Protein AF-A0A662Z434-F1 (afdb_monomer)

Solvent-accessible surface area (backbone atoms only — not comparable to full-atom values): 15052 Å² total; per-residue (Å²): 138,82,66,67,83,60,51,84,80,63,82,81,85,87,79,89,87,86,79,89,88,85,78,93,74,74,85,90,77,73,93,51,67,39,37,41,100,86,69,33,62,28,74,70,33,71,49,28,46,51,52,50,58,78,38,77,36,36,46,49,47,95,88,47,43,50,67,40,35,67,70,58,52,26,62,75,68,75,44,83,58,39,74,52,95,65,97,57,81,85,88,42,43,42,34,32,51,80,20,42,34,36,35,28,45,102,69,21,26,65,35,36,38,38,36,56,87,63,93,41,46,54,68,58,49,45,68,56,71,48,81,63,74,45,74,44,48,40,91,78,38,73,94,59,17,34,31,43,28,41,58,79,50,89,36,28,19,46,29,33,36,44,30,21,43,90,82,42,30,49,56,34,39,40,72,46,75,34,74,84,28,73,41,51,46,88,89,37,42,65,61,51,50,53,50,47,31,57,77,66,76,47,67,66,88,55,48,52,72,50,81,72,42,77,46,97,90,65,27,37,39,29,45,34,26,51,76,91,48,58,26,32,38,43,33,38,32,36,31,42,38,36,36,28,42,75,87,70,46,78,75,50,78,44,79,43,86,47,66,50,113

Sequence (261 aa):
MILIVKRILLFVLIASLYLCIRSESHALADNHEGYDDSGNVDVLSDAFINAYLYNFSQYDFANVKRGMTVDEVNQLFNANVEKVDRAIENDTEEYRVNDIVVVVDENEVESIYVEPQNEITRDEVLEAYNTPSGERNSNELERGASALEYKMLPSSNFKVLVVFDDNDNVLYITHTLDRSASVVTLENANTFIERGLQLNELSAENYTFETPTTTDDGKIRVAFHEGEQPGYLLIAPNGVLDIYTEDDSLISTVNVPFYGN

Structure (mmCIF, N/CA/C/O backbone):
data_AF-A0A662Z434-F1
#
_entry.id   AF-A0A662Z434-F1
#
loop_
_atom_site.group_PDB
_atom_site.id
_atom_site.type_symbol
_atom_site.label_atom_id
_atom_site.label_alt_id
_atom_site.label_comp_id
_atom_site.label_asym_id
_atom_site.label_entity_id
_atom_site.label_seq_id
_atom_site.pdbx_PDB_ins_code
_atom_site.Cartn_x
_atom_site.Cartn_y
_atom_site.Cartn_z
_atom_site.occupancy
_atom_site.B_iso_or_equiv
_atom_site.auth_seq_id
_atom_site.auth_comp_id
_atom_site.auth_asym_id
_atom_site.auth_atom_id
_atom_site.pdbx_PDB_model_num
ATOM 1 N N . MET A 1 1 ? 36.295 -0.302 -3.218 1.00 37.84 1 MET A N 1
ATOM 2 C CA . MET A 1 1 ? 35.243 -1.201 -3.741 1.00 37.84 1 MET A CA 1
ATOM 3 C C . MET A 1 1 ? 34.309 -1.784 -2.664 1.00 37.84 1 MET A C 1
ATOM 5 O O . MET A 1 1 ? 33.487 -2.612 -2.999 1.00 37.84 1 MET A O 1
ATOM 9 N N . ILE A 1 2 ? 34.382 -1.334 -1.397 1.00 31.55 2 ILE A N 1
ATOM 10 C CA . ILE A 1 2 ? 33.436 -1.684 -0.302 1.00 31.55 2 ILE A CA 1
ATOM 11 C C . ILE A 1 2 ? 32.668 -0.423 0.188 1.00 31.55 2 ILE A C 1
ATOM 13 O O . ILE A 1 2 ? 31.951 -0.435 1.178 1.00 31.55 2 ILE A O 1
ATOM 17 N N . LEU A 1 3 ? 32.801 0.701 -0.527 1.00 28.08 3 LEU A N 1
ATOM 18 C CA . LEU A 1 3 ? 32.277 2.017 -0.122 1.00 28.08 3 LEU A CA 1
ATOM 19 C C . LEU A 1 3 ? 31.097 2.525 -0.969 1.00 28.08 3 LEU A C 1
ATOM 21 O O . LEU A 1 3 ? 30.541 3.564 -0.636 1.00 28.08 3 LEU A O 1
ATOM 25 N N . ILE A 1 4 ? 30.713 1.804 -2.027 1.00 34.03 4 ILE A N 1
ATOM 26 C CA . ILE A 1 4 ? 29.587 2.177 -2.905 1.00 34.03 4 ILE A CA 1
ATOM 27 C C . ILE A 1 4 ? 28.278 1.569 -2.377 1.00 34.03 4 ILE A C 1
ATOM 29 O O . ILE A 1 4 ? 27.274 2.259 -2.285 1.00 34.03 4 ILE A O 1
ATOM 33 N N . VAL A 1 5 ? 28.327 0.342 -1.848 1.00 33.66 5 VAL A N 1
ATOM 34 C CA . VAL A 1 5 ? 27.150 -0.351 -1.284 1.00 33.66 5 VAL A CA 1
ATOM 35 C C . VAL A 1 5 ? 26.679 0.255 0.051 1.00 33.66 5 VAL A C 1
ATOM 37 O O . VAL A 1 5 ? 25.534 0.090 0.439 1.00 33.66 5 VAL A O 1
ATOM 40 N N . LYS A 1 6 ? 27.528 1.025 0.745 1.00 28.14 6 LYS A N 1
ATOM 41 C CA . LYS A 1 6 ? 27.171 1.689 2.015 1.00 28.14 6 LYS A CA 1
ATOM 42 C C . LYS A 1 6 ? 26.623 3.113 1.872 1.00 28.14 6 LYS A C 1
ATOM 44 O O . LYS A 1 6 ? 26.323 3.731 2.886 1.00 28.14 6 LYS A O 1
ATOM 49 N N . ARG A 1 7 ? 26.520 3.655 0.654 1.00 31.64 7 ARG A N 1
ATOM 50 C CA . ARG A 1 7 ? 26.052 5.035 0.421 1.00 31.64 7 ARG A CA 1
ATOM 51 C C . ARG A 1 7 ? 24.630 5.153 -0.113 1.00 31.64 7 ARG A C 1
ATOM 53 O O . ARG A 1 7 ? 24.113 6.259 -0.127 1.00 31.64 7 ARG A O 1
ATOM 60 N N . ILE A 1 8 ? 23.994 4.032 -0.439 1.00 37.12 8 ILE A N 1
ATOM 61 C CA . ILE A 1 8 ? 22.546 3.982 -0.683 1.00 37.12 8 ILE A CA 1
ATOM 62 C C . ILE A 1 8 ? 21.774 4.002 0.657 1.00 37.12 8 ILE A C 1
ATOM 64 O O . ILE A 1 8 ? 20.617 4.385 0.687 1.00 37.12 8 ILE A O 1
ATOM 68 N N . LEU A 1 9 ? 22.447 3.718 1.784 1.00 32.25 9 LEU A N 1
ATOM 69 C CA . LEU A 1 9 ? 21.863 3.691 3.136 1.00 32.25 9 LEU A CA 1
ATOM 70 C C . LEU A 1 9 ? 22.258 4.884 4.043 1.00 32.25 9 LEU A C 1
ATOM 72 O O . LEU A 1 9 ? 22.099 4.814 5.257 1.00 32.25 9 LEU A O 1
ATOM 76 N N . LEU A 1 10 ? 22.855 5.961 3.511 1.00 31.16 10 LEU A N 1
ATOM 77 C CA . LEU A 1 10 ? 23.310 7.088 4.347 1.00 31.16 10 LEU A CA 1
ATOM 78 C C . LEU A 1 10 ? 23.354 8.423 3.587 1.00 31.16 10 LEU A C 1
ATOM 80 O O . LEU A 1 10 ? 24.432 8.974 3.365 1.00 31.16 10 LEU A O 1
ATOM 84 N N . PHE A 1 11 ? 22.188 8.949 3.216 1.00 30.73 11 PHE A N 1
ATOM 85 C CA . PHE A 1 11 ? 22.000 10.379 2.930 1.00 30.73 11 PHE A CA 1
ATOM 86 C C . PHE A 1 11 ? 20.635 10.861 3.443 1.00 30.73 11 PHE A C 1
ATOM 88 O O . PHE A 1 11 ? 19.843 11.453 2.722 1.00 30.73 11 PHE A O 1
ATOM 95 N N . VAL A 1 12 ? 20.395 10.647 4.737 1.00 31.42 12 VAL A N 1
ATOM 96 C CA . VAL A 1 12 ? 19.474 11.486 5.511 1.00 31.42 12 VAL A CA 1
ATOM 97 C C . VAL A 1 12 ? 20.237 12.761 5.922 1.00 31.42 12 VAL A C 1
ATOM 99 O O . VAL A 1 12 ? 21.418 12.693 6.269 1.00 31.42 12 VAL A O 1
ATOM 102 N N . LEU A 1 13 ? 19.546 13.910 5.900 1.00 27.97 13 LEU A N 1
ATOM 103 C CA . LEU A 1 13 ? 19.928 15.235 6.436 1.00 27.97 13 LEU A CA 1
ATOM 104 C C . LEU A 1 13 ? 20.863 16.145 5.605 1.00 27.97 13 LEU A C 1
ATOM 106 O O . LEU A 1 13 ? 21.992 16.428 6.001 1.00 27.97 13 LEU A O 1
ATOM 110 N N . ILE A 1 14 ? 20.302 16.795 4.575 1.00 29.38 14 ILE A N 1
ATOM 111 C CA . ILE A 1 14 ? 20.271 18.274 4.520 1.00 29.38 14 ILE A CA 1
ATOM 112 C C . ILE A 1 14 ? 18.849 18.702 4.148 1.00 29.38 14 ILE A C 1
ATOM 114 O O . ILE A 1 14 ? 18.450 18.692 2.988 1.00 29.38 14 ILE A O 1
ATOM 118 N N . ALA A 1 15 ? 18.098 19.087 5.172 1.00 25.00 15 ALA A N 1
ATOM 119 C CA . ALA A 1 15 ? 16.842 19.795 5.052 1.00 25.00 15 ALA A CA 1
ATOM 120 C C . ALA A 1 15 ? 17.058 21.281 4.693 1.00 25.00 15 ALA A C 1
ATOM 122 O O . ALA A 1 15 ? 18.089 21.878 5.010 1.00 25.00 15 ALA A O 1
ATOM 123 N N . SER A 1 16 ? 15.986 21.880 4.167 1.00 29.25 16 SER A N 1
ATOM 124 C CA . SER A 1 16 ? 15.568 23.267 4.423 1.00 29.25 16 SER A CA 1
ATOM 125 C C . SER A 1 16 ? 16.303 24.404 3.707 1.00 29.25 16 SER A C 1
ATOM 127 O O . SER A 1 16 ? 17.163 25.059 4.288 1.00 29.25 16 SER A O 1
ATOM 129 N N . LEU A 1 17 ? 15.839 24.757 2.502 1.00 26.97 17 LEU A N 1
ATOM 130 C CA . LEU A 1 17 ? 15.201 26.057 2.207 1.00 26.97 17 LEU A CA 1
ATOM 131 C C . LEU A 1 17 ? 14.831 26.143 0.712 1.00 26.97 17 LEU A C 1
ATOM 133 O O . LEU A 1 17 ? 15.646 25.792 -0.128 1.00 26.97 17 LEU A O 1
ATOM 137 N N . TYR A 1 18 ? 13.666 26.742 0.434 1.00 28.28 18 TYR A N 1
ATOM 138 C CA . TYR A 1 18 ? 12.987 27.011 -0.853 1.00 28.28 18 TYR A CA 1
ATOM 139 C C . TYR A 1 18 ? 11.845 26.045 -1.186 1.00 28.28 18 TYR A C 1
ATOM 141 O O . TYR A 1 18 ? 12.029 25.009 -1.802 1.00 28.28 18 TYR A O 1
ATOM 149 N N . LEU A 1 19 ? 10.677 26.256 -0.572 1.00 27.25 19 LEU A N 1
ATOM 150 C CA . LEU A 1 19 ? 9.562 27.100 -1.049 1.00 27.25 19 LEU A CA 1
ATOM 151 C C . LEU A 1 19 ? 8.922 26.618 -2.361 1.00 27.25 19 LEU A C 1
ATOM 153 O O . LEU A 1 19 ? 9.370 26.957 -3.449 1.00 27.25 19 LEU A O 1
ATOM 157 N N . CYS A 1 20 ? 7.772 25.966 -2.170 1.00 30.17 20 CYS A N 1
ATOM 158 C CA . CYS A 1 20 ? 6.474 26.377 -2.702 1.00 30.17 20 CYS A CA 1
ATOM 159 C C . CYS A 1 20 ? 6.413 26.593 -4.221 1.00 30.17 20 CYS A C 1
ATOM 161 O O . CYS A 1 20 ? 6.786 27.653 -4.711 1.00 30.17 20 CYS A O 1
ATOM 163 N N . ILE A 1 21 ? 5.857 25.609 -4.934 1.00 29.77 21 ILE A N 1
ATOM 164 C CA . ILE A 1 21 ? 4.722 25.742 -5.867 1.00 29.77 21 ILE A CA 1
ATOM 165 C C . ILE A 1 21 ? 4.465 24.357 -6.489 1.00 29.77 21 ILE A C 1
ATOM 167 O O . ILE A 1 21 ? 5.369 23.757 -7.057 1.00 29.77 21 ILE A O 1
ATOM 171 N N . ARG A 1 22 ? 3.193 23.930 -6.426 1.00 30.31 22 ARG A N 1
ATOM 172 C CA . ARG A 1 22 ? 2.544 22.770 -7.079 1.00 30.31 22 ARG A CA 1
ATOM 173 C C . ARG A 1 22 ? 2.627 21.394 -6.400 1.00 30.31 22 ARG A C 1
ATOM 175 O O . ARG A 1 22 ? 3.291 20.488 -6.879 1.00 30.31 22 ARG A O 1
ATOM 182 N N . SER A 1 23 ? 1.722 21.201 -5.441 1.00 28.59 23 SER A N 1
ATOM 183 C CA . SER A 1 23 ? 0.803 20.050 -5.469 1.00 28.59 23 SER A CA 1
ATOM 184 C C . SER A 1 23 ? -0.599 20.499 -5.023 1.00 28.59 23 SER A C 1
ATOM 186 O O . SER A 1 23 ? -1.059 20.223 -3.919 1.00 28.59 23 SER A O 1
ATOM 188 N N . GLU A 1 24 ? -1.293 21.253 -5.876 1.00 31.94 24 GLU A N 1
ATOM 189 C CA . GLU A 1 24 ? -2.756 21.333 -5.791 1.00 31.94 24 GLU A CA 1
ATOM 190 C C . GLU A 1 24 ? -3.324 20.050 -6.416 1.00 31.94 24 GLU A C 1
ATOM 192 O O . GLU A 1 24 ? -3.534 19.976 -7.624 1.00 31.94 24 GLU A O 1
ATOM 197 N N . SER A 1 25 ? -3.426 18.996 -5.604 1.00 32.66 25 SER A N 1
ATOM 198 C CA . SER A 1 25 ? -4.267 17.785 -5.748 1.00 32.66 25 SER A CA 1
ATOM 199 C C . SER A 1 25 ? -3.754 16.778 -4.710 1.00 32.66 25 SER A C 1
ATOM 201 O O . SER A 1 25 ? -2.664 16.255 -4.856 1.00 32.66 25 SER A O 1
ATOM 203 N N . HIS A 1 26 ? -4.382 16.490 -3.579 1.00 30.53 26 HIS A N 1
ATOM 204 C CA . HIS A 1 26 ? -5.688 16.802 -3.035 1.00 30.53 26 HIS A CA 1
ATOM 205 C C . HIS A 1 26 ? -5.469 17.303 -1.608 1.00 30.53 26 HIS A C 1
ATOM 207 O O . HIS A 1 26 ? -4.785 16.658 -0.817 1.00 30.53 26 HIS A O 1
ATOM 213 N N . ALA A 1 27 ? -6.037 18.456 -1.272 1.00 30.03 27 ALA A N 1
ATOM 214 C CA . ALA A 1 27 ? -6.141 18.856 0.117 1.00 30.03 27 ALA A CA 1
ATOM 215 C C . ALA A 1 27 ? -7.144 17.915 0.806 1.00 30.03 27 ALA A C 1
ATOM 217 O O . ALA A 1 27 ? -8.345 18.125 0.697 1.00 30.03 27 ALA A O 1
ATOM 218 N N . LEU A 1 28 ? -6.660 16.900 1.527 1.00 34.09 28 LEU A N 1
ATOM 219 C CA . LEU A 1 28 ? -7.377 16.321 2.674 1.00 34.09 28 LEU A CA 1
ATOM 220 C C . LEU A 1 28 ? -7.055 17.147 3.929 1.00 34.09 28 LEU A C 1
ATOM 222 O O . LEU A 1 28 ? -6.678 16.636 4.977 1.00 34.09 28 LEU A O 1
ATOM 226 N N . ALA A 1 29 ? -7.166 18.466 3.787 1.00 32.12 29 ALA A N 1
ATOM 227 C CA . ALA A 1 29 ? -7.023 19.433 4.861 1.00 32.12 29 ALA A CA 1
ATOM 228 C C . ALA A 1 29 ? -8.316 20.250 4.952 1.00 32.12 29 ALA A C 1
ATOM 230 O O . ALA A 1 29 ? -8.323 21.452 4.712 1.00 32.12 29 ALA A O 1
ATOM 231 N N . ASP A 1 30 ? -9.406 19.550 5.262 1.00 34.09 30 ASP A N 1
ATOM 232 C CA . ASP A 1 30 ? -10.529 20.091 6.032 1.00 34.09 30 ASP A CA 1
ATOM 233 C C . ASP A 1 30 ? -11.119 18.951 6.894 1.00 34.09 30 ASP A C 1
ATOM 235 O O . ASP A 1 30 ? -12.184 18.408 6.636 1.00 34.09 30 ASP A O 1
ATOM 239 N N . ASN A 1 31 ? -10.303 18.494 7.852 1.00 38.81 31 ASN A N 1
ATOM 240 C CA . ASN A 1 31 ? -10.577 17.906 9.179 1.00 38.81 31 ASN A CA 1
ATOM 241 C C . ASN A 1 31 ? -11.879 17.135 9.540 1.00 38.81 31 ASN A C 1
ATOM 243 O O . ASN A 1 31 ? -12.087 16.932 10.731 1.00 38.81 31 ASN A O 1
ATOM 247 N N . HIS A 1 32 ? -12.729 16.654 8.626 1.00 47.00 32 HIS A N 1
ATOM 248 C CA . HIS A 1 32 ? -13.940 15.911 9.033 1.00 47.00 32 HIS A CA 1
ATOM 249 C C . HIS A 1 32 ? -14.433 14.780 8.124 1.00 47.00 32 HIS A C 1
ATOM 251 O O . HIS A 1 32 ? -15.282 14.020 8.569 1.00 47.00 32 HIS A O 1
ATOM 257 N N . GLU A 1 33 ? -13.973 14.625 6.880 1.00 57.78 33 GLU A N 1
ATOM 258 C CA . GLU A 1 33 ? -14.703 13.718 5.974 1.00 57.78 33 GLU A CA 1
ATOM 259 C C . GLU A 1 33 ? -14.486 12.219 6.260 1.00 57.78 33 GLU A C 1
ATOM 261 O O . GLU A 1 33 ? -15.391 11.436 6.003 1.00 57.78 33 GLU A O 1
ATOM 266 N N . GLY A 1 34 ? -13.345 11.818 6.834 1.00 68.62 34 GLY A N 1
ATOM 267 C CA . GLY A 1 34 ? -13.019 10.410 7.132 1.00 68.62 34 GLY A CA 1
ATOM 268 C C . GLY A 1 34 ? -12.823 10.088 8.614 1.00 68.62 34 GLY A C 1
ATOM 269 O O . GLY A 1 34 ? -12.247 9.049 8.931 1.00 68.62 34 GLY A O 1
ATOM 270 N N . TYR A 1 35 ? -13.238 10.987 9.509 1.00 78.19 35 TYR A N 1
ATOM 271 C CA . TYR A 1 35 ? -13.109 10.815 10.955 1.00 78.19 35 TYR A CA 1
ATOM 272 C C . TYR A 1 35 ? -14.458 10.994 11.642 1.00 78.19 35 TYR A C 1
ATOM 274 O O . TYR A 1 35 ? -15.239 11.864 11.257 1.00 78.19 35 TYR A O 1
ATOM 282 N N . ASP A 1 36 ? -14.708 10.200 12.678 1.00 76.75 36 ASP A N 1
ATOM 283 C CA . ASP A 1 36 ? -15.869 10.364 13.541 1.00 76.75 36 ASP A CA 1
ATOM 284 C C . ASP A 1 36 ? -15.724 11.590 14.467 1.00 76.75 36 ASP A C 1
ATOM 286 O O . ASP A 1 36 ? -14.668 12.223 14.571 1.00 76.75 36 ASP A O 1
ATOM 290 N N . ASP A 1 37 ? -16.797 11.922 15.189 1.00 75.19 37 ASP A N 1
ATOM 291 C CA . ASP A 1 37 ? -16.821 13.046 16.138 1.00 75.19 37 ASP A CA 1
ATOM 292 C C . ASP A 1 37 ? -15.817 12.895 17.304 1.00 75.19 37 ASP A C 1
ATOM 294 O O . ASP A 1 37 ? -15.571 13.854 18.041 1.00 75.19 37 ASP A O 1
ATOM 298 N N . SER A 1 38 ? -15.242 11.701 17.490 1.00 75.12 38 SER A N 1
ATOM 299 C CA . SER A 1 38 ? -14.222 11.400 18.501 1.00 75.12 38 SER A CA 1
ATOM 300 C C . SER A 1 38 ? -12.792 11.500 17.953 1.00 75.12 38 SER A C 1
ATOM 302 O O . SER A 1 38 ? -11.843 11.376 18.728 1.00 75.12 38 SER A O 1
ATOM 304 N N . GLY A 1 39 ? -12.619 11.758 16.652 1.00 76.69 39 GLY A N 1
ATOM 305 C CA . GLY A 1 39 ? -11.317 11.807 15.985 1.00 76.69 39 GLY A CA 1
ATOM 306 C C . GLY A 1 39 ? -10.745 10.432 15.623 1.00 76.69 39 GLY A C 1
ATOM 307 O O . GLY A 1 39 ? -9.558 10.336 15.297 1.00 76.69 39 GLY A O 1
ATOM 308 N N . ASN A 1 40 ? -11.566 9.382 15.680 1.00 85.12 40 ASN A N 1
ATOM 309 C CA . ASN A 1 40 ? -11.254 8.049 15.166 1.00 85.12 40 ASN A CA 1
ATOM 310 C C . ASN A 1 40 ? -11.601 7.975 13.679 1.00 85.12 40 ASN A C 1
ATOM 312 O O . ASN A 1 40 ? -12.326 8.825 13.173 1.00 85.12 40 ASN A O 1
ATOM 316 N N . VAL A 1 41 ? -11.070 6.998 12.954 1.00 89.81 41 VAL A N 1
ATOM 317 C CA . VAL A 1 41 ? -11.315 6.882 11.515 1.00 89.81 41 VAL A CA 1
ATOM 318 C C . VAL A 1 41 ? -12.712 6.296 11.303 1.00 89.81 41 VAL A C 1
ATOM 320 O O . VAL A 1 41 ? -12.993 5.176 11.724 1.00 89.81 41 VAL A O 1
ATOM 323 N N . ASP A 1 42 ? -13.589 7.018 10.604 1.00 92.31 42 ASP A N 1
ATOM 324 C CA . ASP A 1 42 ? -14.890 6.473 10.207 1.00 92.31 42 ASP A CA 1
ATOM 325 C C . ASP A 1 42 ? -14.712 5.597 8.964 1.00 92.31 42 ASP A C 1
ATOM 327 O O . ASP A 1 42 ? -14.822 6.055 7.823 1.00 92.31 42 ASP A O 1
ATOM 331 N N . VAL A 1 43 ? -14.406 4.318 9.190 1.00 93.50 43 VAL A N 1
ATOM 332 C CA . VAL A 1 43 ? -14.104 3.368 8.112 1.00 93.50 43 VAL A CA 1
ATOM 333 C C . VAL A 1 43 ? -15.309 2.975 7.258 1.00 93.50 43 VAL A C 1
ATOM 335 O O . VAL A 1 43 ? -15.120 2.330 6.225 1.00 93.50 43 VAL A O 1
ATOM 338 N N . LEU A 1 44 ? -16.527 3.343 7.666 1.00 93.94 44 LEU A N 1
ATOM 339 C CA . LEU A 1 44 ? -17.758 3.124 6.902 1.00 93.94 44 LEU A CA 1
ATOM 340 C C . LEU A 1 44 ? -18.157 4.362 6.082 1.00 93.94 44 LEU A C 1
ATOM 342 O O . LEU A 1 44 ? -19.037 4.266 5.228 1.00 93.94 44 LEU A O 1
ATOM 346 N N . SER A 1 45 ? -17.512 5.511 6.309 1.00 92.00 45 SER A N 1
ATOM 347 C CA . SER A 1 45 ? -17.767 6.731 5.543 1.00 92.00 45 SER A CA 1
ATOM 348 C C . SER A 1 45 ? -17.367 6.589 4.071 1.00 92.00 45 SER A C 1
ATOM 350 O O . SER A 1 45 ? -16.313 6.042 3.732 1.00 92.00 45 SER A O 1
ATOM 352 N N . ASP A 1 46 ? -18.158 7.194 3.179 1.00 89.69 46 ASP A N 1
ATOM 353 C CA . ASP A 1 46 ? -17.826 7.286 1.751 1.00 89.69 46 ASP A CA 1
ATOM 354 C C . ASP A 1 46 ? -16.444 7.920 1.525 1.00 89.69 46 ASP A C 1
ATOM 356 O O . ASP A 1 46 ? -15.733 7.554 0.588 1.00 89.69 46 ASP A O 1
ATOM 360 N N . ALA A 1 47 ? -16.040 8.877 2.364 1.00 87.62 47 ALA A N 1
ATOM 361 C CA . ALA A 1 47 ? -14.753 9.539 2.208 1.00 87.62 47 ALA A CA 1
ATOM 362 C C . ALA A 1 47 ? -13.588 8.601 2.533 1.00 87.62 47 ALA A C 1
ATOM 364 O O . ALA A 1 47 ? -12.632 8.550 1.756 1.00 87.62 47 ALA A O 1
ATOM 365 N N . PHE A 1 48 ? -13.671 7.829 3.626 1.00 89.81 48 PHE A N 1
ATOM 366 C CA . PHE A 1 48 ? -12.662 6.818 3.935 1.00 89.81 48 PHE A CA 1
ATOM 367 C C . PHE A 1 48 ? -12.596 5.767 2.831 1.00 89.81 48 PHE A C 1
ATOM 369 O O . PHE A 1 48 ? -11.519 5.516 2.290 1.00 89.81 48 PHE A O 1
ATOM 376 N N . ILE A 1 49 ? -13.749 5.211 2.450 1.00 89.88 49 ILE A N 1
ATOM 377 C CA . ILE A 1 49 ? -13.854 4.173 1.421 1.00 89.88 49 ILE A CA 1
ATOM 378 C C . ILE A 1 49 ? -13.200 4.648 0.122 1.00 89.88 49 ILE A C 1
ATOM 380 O O . ILE A 1 49 ? -12.349 3.956 -0.439 1.00 89.88 49 ILE A O 1
ATOM 384 N N . ASN A 1 50 ? -13.528 5.856 -0.338 1.00 85.00 50 ASN A N 1
ATOM 385 C CA . ASN A 1 50 ? -12.931 6.415 -1.547 1.00 85.00 50 ASN A CA 1
ATOM 386 C C . ASN A 1 50 ? -11.430 6.693 -1.376 1.00 85.00 50 ASN A C 1
ATOM 388 O O . ASN A 1 50 ? -10.644 6.377 -2.271 1.00 85.00 50 ASN A O 1
ATOM 392 N N . ALA A 1 51 ? -10.996 7.236 -0.238 1.00 83.25 51 ALA A N 1
ATOM 393 C CA . ALA A 1 51 ? -9.579 7.491 0.004 1.00 83.25 51 ALA A CA 1
ATOM 394 C C . ALA A 1 51 ? -8.754 6.194 -0.049 1.00 83.25 51 ALA A C 1
ATOM 396 O O . ALA A 1 51 ? -7.744 6.153 -0.756 1.00 83.25 51 ALA A O 1
ATOM 397 N N . TYR A 1 52 ? -9.217 5.138 0.626 1.00 86.38 52 TYR A N 1
ATOM 398 C CA . TYR A 1 52 ? -8.529 3.849 0.728 1.00 86.38 52 TYR A CA 1
ATOM 399 C C . TYR A 1 52 ? -8.628 3.004 -0.550 1.00 86.38 52 TYR A C 1
ATOM 401 O O . TYR A 1 52 ? -7.689 2.287 -0.886 1.00 86.38 52 TYR A O 1
ATOM 409 N N . LEU A 1 53 ? -9.732 3.062 -1.301 1.00 84.06 53 LEU A N 1
ATOM 410 C CA . LEU A 1 53 ? -9.882 2.267 -2.528 1.00 84.06 53 LEU A CA 1
ATOM 411 C C . LEU A 1 53 ? -9.120 2.838 -3.728 1.00 84.06 53 LEU A C 1
ATOM 413 O O . LEU A 1 53 ? -8.686 2.071 -4.592 1.00 84.06 53 LEU A O 1
ATOM 417 N N . TYR A 1 54 ? -8.968 4.162 -3.802 1.00 80.75 54 TYR A N 1
ATOM 418 C CA . TYR A 1 54 ? -8.320 4.828 -4.936 1.00 80.75 54 TYR A CA 1
ATOM 419 C C . TYR A 1 54 ? -6.842 5.149 -4.702 1.00 80.75 54 TYR A C 1
ATOM 421 O O . TYR A 1 54 ? -6.118 5.387 -5.669 1.00 80.75 54 TYR A O 1
ATOM 429 N N . ASN A 1 55 ? -6.371 5.114 -3.453 1.00 81.00 55 ASN A N 1
ATOM 430 C CA . ASN A 1 55 ? -4.977 5.372 -3.112 1.00 81.00 55 ASN A CA 1
ATOM 431 C C . ASN A 1 55 ? -4.379 4.205 -2.330 1.00 81.00 55 ASN A C 1
ATOM 433 O O . ASN A 1 55 ? -5.048 3.548 -1.540 1.00 81.00 55 ASN A O 1
ATOM 437 N N . PHE A 1 56 ? -3.085 3.966 -2.531 1.00 83.25 56 PHE A N 1
ATOM 438 C CA . PHE A 1 56 ? -2.343 2.996 -1.734 1.00 83.25 56 PHE A CA 1
ATOM 439 C C . PHE A 1 56 ? -1.930 3.632 -0.401 1.00 83.25 56 PHE A C 1
ATOM 441 O O . PHE A 1 56 ? -0.836 4.183 -0.271 1.00 83.25 56 PHE A O 1
ATOM 448 N N . SER A 1 57 ? -2.841 3.595 0.567 1.00 87.31 57 SER A N 1
ATOM 449 C CA . SER A 1 57 ? -2.719 4.310 1.843 1.00 87.31 57 SER A CA 1
ATOM 450 C C . SER A 1 57 ? -1.690 3.721 2.810 1.00 87.31 57 SER A C 1
ATOM 452 O O . SER A 1 57 ? -1.387 4.355 3.813 1.00 87.31 57 SER A O 1
ATOM 454 N N . GLN A 1 58 ? -1.084 2.569 2.498 1.00 87.88 58 GLN A N 1
ATOM 455 C CA . GLN A 1 58 ? 0.037 2.048 3.289 1.00 87.88 58 GLN A CA 1
ATOM 456 C C . GLN A 1 58 ? 1.262 2.971 3.302 1.00 87.88 58 GLN A C 1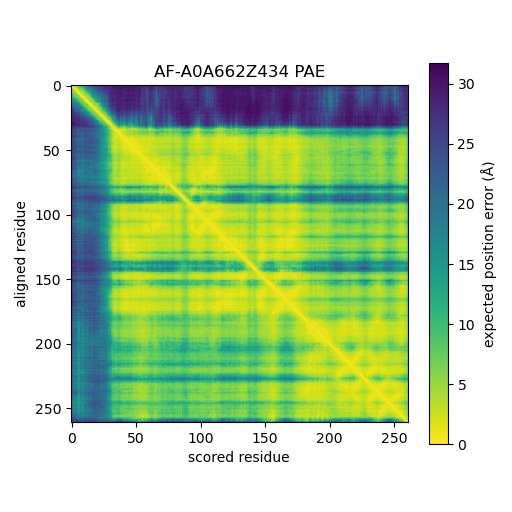
ATOM 458 O O . GLN A 1 58 ? 2.072 2.849 4.212 1.00 87.88 58 GLN A O 1
ATOM 463 N N . TYR A 1 59 ? 1.418 3.871 2.323 1.00 85.38 59 TYR A N 1
ATOM 464 C CA . TYR A 1 59 ? 2.569 4.785 2.250 1.00 85.38 59 TYR A CA 1
ATOM 465 C C . TYR A 1 59 ? 2.237 6.244 2.561 1.00 85.38 59 TYR A C 1
ATOM 467 O O . TYR A 1 59 ? 3.146 7.017 2.855 1.00 85.38 59 TYR A O 1
ATOM 475 N N . ASP A 1 60 ? 0.964 6.624 2.478 1.00 85.44 60 ASP A N 1
ATOM 476 C CA . ASP A 1 60 ? 0.495 7.974 2.784 1.00 85.44 60 ASP A CA 1
ATOM 477 C C . ASP A 1 60 ? -0.973 7.910 3.214 1.00 85.44 60 ASP A C 1
ATOM 479 O O . ASP A 1 60 ? -1.857 7.554 2.425 1.00 85.44 60 ASP A O 1
ATOM 483 N N . PHE A 1 61 ? -1.227 8.226 4.481 1.00 88.12 61 PHE A N 1
ATOM 484 C CA . PHE A 1 61 ? -2.570 8.324 5.035 1.00 88.12 61 PHE A CA 1
ATOM 485 C C . PHE A 1 61 ? -2.577 9.288 6.212 1.00 88.12 61 PHE A C 1
ATOM 487 O O . PHE A 1 61 ? -1.668 9.269 7.034 1.00 88.12 61 PHE A O 1
ATOM 494 N N . ALA A 1 62 ? -3.618 10.117 6.330 1.00 83.25 62 ALA A N 1
ATOM 495 C CA . ALA A 1 62 ? -3.767 11.039 7.460 1.00 83.25 62 ALA A CA 1
ATOM 496 C C . ALA A 1 62 ? -2.567 11.989 7.679 1.00 83.25 62 ALA A C 1
ATOM 498 O O . ALA A 1 62 ? -2.297 12.405 8.803 1.00 83.25 62 ALA A O 1
ATOM 499 N N . ASN A 1 63 ? -1.844 12.335 6.605 1.00 85.75 63 ASN A N 1
ATOM 500 C CA . ASN A 1 63 ? -0.567 13.067 6.616 1.00 85.75 63 ASN A CA 1
ATOM 501 C C . ASN A 1 63 ? 0.627 12.310 7.223 1.00 85.75 63 ASN A C 1
ATOM 503 O O . ASN A 1 63 ? 1.730 12.857 7.234 1.00 85.75 63 ASN A O 1
ATOM 507 N N . VAL A 1 64 ? 0.439 11.073 7.683 1.00 87.56 64 VAL A N 1
ATOM 508 C CA . VAL A 1 64 ? 1.533 10.150 7.989 1.00 87.56 64 VAL A CA 1
ATOM 509 C C . VAL A 1 64 ? 2.072 9.605 6.678 1.00 87.56 64 VAL A C 1
ATOM 511 O O . VAL A 1 64 ? 1.301 9.167 5.824 1.00 87.56 64 VAL A O 1
ATOM 514 N N . LYS A 1 65 ? 3.394 9.610 6.529 1.00 88.31 65 LYS A N 1
ATOM 515 C CA . LYS A 1 65 ? 4.078 9.115 5.336 1.00 88.31 65 LYS A CA 1
ATOM 516 C C . LYS A 1 65 ? 5.121 8.079 5.700 1.00 88.31 65 LYS A C 1
ATOM 518 O O . LYS A 1 65 ? 5.735 8.155 6.765 1.00 88.31 65 LYS A O 1
ATOM 523 N N . ARG A 1 66 ? 5.355 7.150 4.776 1.00 86.94 66 ARG A N 1
ATOM 524 C CA . ARG A 1 66 ? 6.535 6.285 4.811 1.00 86.94 66 ARG A CA 1
ATOM 525 C C . ARG A 1 66 ? 7.809 7.138 4.920 1.00 86.94 66 ARG A C 1
ATOM 527 O O . ARG A 1 66 ? 7.883 8.191 4.295 1.00 86.94 66 ARG A O 1
ATOM 534 N N . GLY A 1 67 ? 8.775 6.698 5.722 1.00 87.19 67 GLY A N 1
ATOM 535 C CA . GLY A 1 67 ? 10.020 7.420 6.010 1.00 87.19 67 GLY A CA 1
ATOM 536 C C . GLY A 1 67 ? 9.940 8.396 7.191 1.00 87.19 67 GLY A C 1
ATOM 537 O O . GLY A 1 67 ? 10.975 8.817 7.698 1.00 87.19 67 GLY A O 1
ATOM 538 N N . MET A 1 68 ? 8.742 8.741 7.683 1.00 90.12 68 MET A N 1
ATOM 539 C CA . MET A 1 68 ? 8.621 9.546 8.905 1.00 90.12 68 MET A CA 1
ATOM 540 C C . MET A 1 68 ? 9.100 8.766 10.130 1.00 90.12 68 MET A C 1
ATOM 542 O O . MET A 1 68 ? 8.887 7.565 10.246 1.00 90.12 68 MET A O 1
ATOM 546 N N . THR A 1 69 ? 9.671 9.461 11.101 1.00 92.88 69 THR A N 1
ATOM 547 C CA . THR A 1 69 ? 9.967 8.918 12.430 1.00 92.88 69 THR A CA 1
ATOM 548 C C . THR A 1 69 ? 8.723 8.922 13.322 1.00 92.88 69 THR A C 1
ATOM 550 O O . THR A 1 69 ? 7.802 9.722 13.140 1.00 92.88 69 THR A O 1
ATOM 553 N N . VAL A 1 70 ? 8.710 8.091 14.369 1.00 90.94 70 VAL A N 1
ATOM 554 C CA . VAL A 1 70 ? 7.629 8.101 15.379 1.00 90.94 70 VAL A CA 1
ATOM 555 C C . VAL A 1 70 ? 7.479 9.479 16.042 1.00 90.94 70 VAL A C 1
ATOM 557 O O . VAL A 1 70 ? 6.365 9.901 16.344 1.00 90.94 70 VAL A O 1
ATOM 560 N N . ASP A 1 71 ? 8.576 10.218 16.228 1.00 90.94 71 ASP A N 1
ATOM 561 C CA . ASP A 1 71 ? 8.549 11.576 16.785 1.00 90.94 71 ASP A CA 1
ATOM 562 C C . ASP A 1 71 ? 7.857 12.583 15.858 1.00 90.94 71 ASP A C 1
ATOM 564 O O . ASP A 1 71 ? 7.150 13.473 16.335 1.00 90.94 71 ASP A O 1
ATOM 568 N N . GLU A 1 72 ? 8.020 12.448 14.543 1.00 90.88 72 GLU A N 1
ATOM 569 C CA . GLU A 1 72 ? 7.291 13.262 13.565 1.00 90.88 72 GLU A CA 1
ATOM 570 C C . GLU A 1 72 ? 5.800 12.913 13.561 1.00 90.88 72 GLU A C 1
ATOM 572 O O . GLU A 1 72 ? 4.962 13.816 13.563 1.00 90.88 72 GLU A O 1
ATOM 577 N N . VAL A 1 73 ? 5.451 11.626 13.669 1.00 89.50 73 VAL A N 1
ATOM 578 C CA . VAL A 1 73 ? 4.051 11.188 13.807 1.00 89.50 73 VAL A CA 1
ATOM 579 C C . VAL A 1 73 ? 3.424 11.733 15.097 1.00 89.50 73 VAL A C 1
ATOM 581 O O . VAL A 1 73 ? 2.337 12.306 15.055 1.00 89.50 73 VAL A O 1
ATOM 584 N N . ASN A 1 74 ? 4.124 11.652 16.233 1.00 87.56 74 ASN A N 1
ATOM 585 C CA . ASN A 1 74 ? 3.689 12.245 17.506 1.00 87.56 74 ASN A CA 1
ATOM 586 C C . ASN A 1 74 ? 3.362 13.742 17.363 1.00 87.56 74 ASN A C 1
ATOM 588 O O . ASN A 1 74 ? 2.362 14.229 17.899 1.00 87.56 74 ASN A O 1
ATOM 592 N N . GLN A 1 75 ? 4.195 14.483 16.625 1.00 87.75 75 GLN A N 1
ATOM 593 C CA . GLN A 1 75 ? 3.996 15.915 16.391 1.00 87.75 75 GLN A CA 1
ATOM 594 C C . GLN A 1 75 ? 2.761 16.209 15.533 1.00 87.75 75 GLN A C 1
ATOM 596 O O . GLN A 1 75 ? 2.078 17.196 15.807 1.00 87.75 75 GLN A O 1
ATOM 601 N N . LEU A 1 76 ? 2.449 15.369 14.538 1.00 86.44 76 LEU A N 1
ATOM 602 C CA . LEU A 1 76 ? 1.280 15.549 13.665 1.00 86.44 76 LEU A CA 1
ATOM 603 C C . LEU A 1 76 ? -0.037 15.489 14.440 1.00 86.44 76 LEU A C 1
ATOM 605 O O . LEU A 1 76 ? -0.913 16.330 14.239 1.00 86.44 76 LEU A O 1
ATOM 609 N N . PHE A 1 77 ? -0.168 14.516 15.339 1.00 80.56 77 PHE A N 1
ATOM 610 C CA . PHE A 1 77 ? -1.414 14.295 16.076 1.00 80.56 77 PHE A CA 1
ATOM 611 C C . PHE A 1 77 ? -1.478 15.045 17.405 1.00 80.56 77 PHE A C 1
ATOM 613 O O . PHE A 1 77 ? -2.529 15.057 18.045 1.00 80.56 77 PHE A O 1
ATOM 620 N N . ASN A 1 78 ? -0.375 15.670 17.836 1.00 79.19 78 ASN A N 1
ATOM 621 C CA . ASN A 1 78 ? -0.249 16.256 19.171 1.00 79.19 78 ASN A CA 1
ATOM 622 C C . ASN A 1 78 ? -0.716 15.267 20.266 1.00 79.19 78 ASN A C 1
ATOM 624 O O . ASN A 1 78 ? -1.390 15.636 21.232 1.00 79.19 78 ASN A O 1
ATOM 628 N N . ALA A 1 79 ? -0.387 13.992 20.066 1.00 73.75 79 ALA A N 1
ATOM 629 C CA . ALA A 1 79 ? -0.828 12.861 20.867 1.00 73.75 79 ALA A CA 1
ATOM 630 C C . ALA A 1 79 ? 0.373 11.973 21.197 1.00 73.75 79 ALA A C 1
ATOM 632 O O . ALA A 1 79 ? 1.375 11.984 20.486 1.00 73.75 79 ALA A O 1
ATOM 633 N N . ASN A 1 80 ? 0.261 11.205 22.281 1.00 73.62 80 ASN A N 1
ATOM 634 C CA . ASN A 1 80 ? 1.235 10.163 22.573 1.00 73.62 80 ASN A CA 1
ATOM 635 C C . ASN A 1 80 ? 0.887 8.954 21.712 1.00 73.62 80 ASN A C 1
ATOM 637 O O . ASN A 1 80 ? -0.095 8.270 21.982 1.00 73.62 80 ASN A O 1
ATOM 641 N N . VAL A 1 81 ? 1.689 8.712 20.686 1.00 80.31 81 VAL A N 1
ATOM 642 C CA . VAL A 1 81 ? 1.650 7.476 19.921 1.00 80.31 81 VAL A CA 1
ATOM 643 C C . VAL A 1 81 ? 2.067 6.337 20.857 1.00 80.31 81 VAL A C 1
ATOM 645 O O . VAL A 1 81 ? 3.129 6.377 21.487 1.00 80.31 81 VAL A O 1
ATOM 648 N N . GLU A 1 82 ? 1.212 5.330 20.984 1.00 87.56 82 GLU A N 1
ATOM 649 C CA . GLU A 1 82 ? 1.408 4.213 21.903 1.00 87.56 82 GLU A CA 1
ATOM 650 C C . GLU A 1 82 ? 2.056 3.040 21.178 1.00 87.56 82 GLU A C 1
ATOM 652 O O . GLU A 1 82 ? 1.597 2.624 20.115 1.00 87.56 82 GLU A O 1
ATOM 657 N N . LYS A 1 83 ? 3.114 2.468 21.759 1.00 88.62 83 LYS A N 1
ATOM 658 C CA . LYS A 1 83 ? 3.687 1.227 21.237 1.00 88.62 83 LYS A CA 1
ATOM 659 C C . LYS A 1 83 ? 2.685 0.090 21.421 1.00 88.62 83 LYS A C 1
ATOM 661 O O . LYS A 1 83 ? 2.218 -0.156 22.534 1.00 88.62 83 LYS A O 1
ATOM 666 N N . VAL A 1 84 ? 2.389 -0.618 20.341 1.00 86.00 84 VAL A N 1
ATOM 667 C CA . VAL A 1 84 ? 1.511 -1.785 20.354 1.00 86.00 84 VAL A CA 1
ATOM 668 C C . VAL A 1 84 ? 2.342 -2.996 20.777 1.00 86.00 84 VAL A C 1
ATOM 670 O O . VAL A 1 84 ? 3.273 -3.406 20.088 1.00 86.00 84 VAL A O 1
ATOM 673 N N . ASP A 1 85 ? 2.030 -3.567 21.941 1.00 77.69 85 ASP A N 1
ATOM 674 C CA . ASP A 1 85 ? 2.769 -4.712 22.484 1.00 77.69 85 ASP A CA 1
ATOM 675 C C . ASP A 1 85 ? 2.275 -6.024 21.853 1.00 77.69 85 ASP A C 1
ATOM 677 O O . ASP A 1 85 ? 1.403 -6.723 22.380 1.00 77.69 85 ASP A O 1
ATOM 681 N N . ARG A 1 86 ? 2.784 -6.323 20.655 1.00 75.19 86 ARG A N 1
ATOM 682 C CA . ARG A 1 86 ? 2.520 -7.559 19.910 1.00 75.19 86 ARG A CA 1
ATOM 683 C C . ARG A 1 86 ? 3.843 -8.148 19.433 1.00 75.19 86 ARG A C 1
ATOM 685 O O . ARG A 1 86 ? 4.756 -7.428 19.047 1.00 75.19 86 ARG A O 1
ATOM 692 N N . ALA A 1 87 ? 3.953 -9.475 19.469 1.00 59.94 87 ALA A N 1
ATOM 693 C CA . ALA A 1 87 ? 5.097 -10.165 18.884 1.00 59.94 87 ALA A CA 1
ATOM 694 C C . ALA A 1 87 ? 4.980 -10.094 17.358 1.00 59.94 87 ALA A C 1
ATOM 696 O O . ALA A 1 87 ? 4.103 -10.744 16.783 1.00 59.94 87 ALA A O 1
ATOM 697 N N . ILE A 1 88 ? 5.842 -9.294 16.737 1.00 64.44 88 ILE A N 1
ATOM 698 C CA . ILE A 1 88 ? 5.971 -9.182 15.285 1.00 64.44 88 ILE A CA 1
ATOM 699 C C . ILE A 1 88 ? 7.269 -9.888 14.880 1.00 64.44 88 ILE A C 1
ATOM 701 O O . ILE A 1 88 ? 8.246 -9.906 15.634 1.00 64.44 88 ILE A O 1
ATOM 705 N N . GLU A 1 89 ? 7.266 -10.538 13.721 1.00 57.16 89 GLU A N 1
ATOM 706 C CA . GLU A 1 89 ? 8.482 -11.112 13.147 1.00 57.16 89 GLU A CA 1
ATOM 707 C C . GLU A 1 89 ? 9.391 -9.993 12.603 1.00 57.16 89 GLU A C 1
ATOM 709 O O . GLU A 1 89 ? 8.898 -9.013 12.060 1.00 57.16 89 GLU A O 1
ATOM 714 N N . ASN A 1 90 ? 10.716 -10.175 12.678 1.00 60.44 90 ASN A N 1
ATOM 715 C CA . ASN A 1 90 ? 11.736 -9.327 12.028 1.00 60.44 90 ASN A CA 1
ATOM 716 C C . ASN A 1 90 ? 12.025 -7.941 12.644 1.00 60.44 90 ASN A C 1
ATOM 718 O O . ASN A 1 90 ? 12.246 -6.997 11.901 1.00 60.44 90 ASN A O 1
ATOM 722 N N . ASP A 1 91 ? 12.095 -7.822 13.975 1.00 68.56 91 ASP A N 1
ATOM 723 C CA . ASP A 1 91 ? 12.545 -6.604 14.693 1.00 68.56 91 ASP A CA 1
ATOM 724 C C . ASP A 1 91 ? 11.750 -5.310 14.389 1.00 68.56 91 ASP A C 1
ATOM 726 O O . ASP A 1 91 ? 12.110 -4.237 14.874 1.00 68.56 91 ASP A O 1
ATOM 730 N N . THR A 1 92 ? 10.635 -5.403 13.660 1.00 81.69 92 THR A N 1
ATOM 731 C CA . THR A 1 92 ? 9.729 -4.280 13.400 1.00 81.69 92 THR A CA 1
ATOM 732 C C . THR A 1 92 ? 8.883 -3.958 14.626 1.00 81.69 92 THR A C 1
ATOM 734 O O . THR A 1 92 ? 8.502 -4.851 15.390 1.00 81.69 92 THR A O 1
ATOM 737 N N . GLU A 1 93 ? 8.521 -2.690 14.783 1.00 89.62 93 GLU A N 1
ATOM 738 C CA . GLU A 1 93 ? 7.696 -2.207 15.889 1.00 89.62 93 GLU A CA 1
ATOM 739 C C . GLU A 1 93 ? 6.390 -1.594 15.378 1.00 89.62 93 GLU A C 1
ATOM 741 O O . GLU A 1 93 ? 6.377 -0.909 14.363 1.00 89.62 93 GLU A O 1
ATOM 746 N N . GLU A 1 94 ? 5.288 -1.797 16.096 1.00 92.31 94 GLU A N 1
ATOM 747 C CA . GLU A 1 94 ? 4.012 -1.142 15.796 1.00 92.31 94 GLU A CA 1
ATOM 748 C C . GLU A 1 94 ? 3.723 -0.031 16.798 1.00 92.31 94 GLU A C 1
ATOM 750 O O . GLU A 1 94 ? 3.935 -0.162 18.008 1.00 92.31 94 GLU A O 1
ATOM 755 N N . TYR A 1 95 ? 3.178 1.057 16.278 1.00 92.00 95 TYR A N 1
ATOM 756 C CA . TYR A 1 95 ? 2.840 2.255 17.021 1.00 92.00 95 TYR A CA 1
ATOM 757 C C . TYR A 1 95 ? 1.450 2.727 16.601 1.00 92.00 95 TYR A C 1
ATOM 759 O O . TYR A 1 95 ? 1.125 2.725 15.417 1.00 92.00 95 TYR A O 1
ATOM 767 N N . ARG A 1 96 ? 0.611 3.120 17.559 1.00 91.38 96 ARG A N 1
ATOM 768 C CA . ARG A 1 96 ? -0.787 3.491 17.323 1.00 91.38 96 ARG A CA 1
ATOM 769 C C . ARG A 1 96 ? -1.078 4.920 17.742 1.00 91.38 96 ARG A C 1
ATOM 771 O O . ARG A 1 96 ? -0.672 5.356 18.816 1.00 91.38 96 ARG A O 1
ATOM 778 N N . VAL A 1 97 ? -1.873 5.601 16.928 1.00 88.62 97 VAL A N 1
ATOM 779 C CA . VAL A 1 97 ? -2.539 6.855 17.269 1.00 88.62 97 VAL A CA 1
ATOM 780 C C . VAL A 1 97 ? -3.986 6.804 16.785 1.00 88.62 97 VAL A C 1
ATOM 782 O O . VAL A 1 97 ? -4.250 6.701 15.590 1.00 88.62 97 VAL A O 1
ATOM 785 N N . ASN A 1 98 ? -4.933 6.840 17.725 1.00 87.62 98 ASN A N 1
ATOM 786 C CA . ASN A 1 98 ? -6.350 6.543 17.473 1.00 87.62 98 ASN A CA 1
ATOM 787 C C . ASN A 1 98 ? -6.497 5.191 16.742 1.00 87.62 98 ASN A C 1
ATOM 789 O O . ASN A 1 98 ? -5.961 4.191 17.218 1.00 87.62 98 ASN A O 1
ATOM 793 N N . ASP A 1 99 ? -7.161 5.157 15.585 1.00 91.62 99 ASP A N 1
ATOM 794 C CA . ASP A 1 99 ? -7.295 3.946 14.763 1.00 91.62 99 ASP A CA 1
ATOM 795 C C . ASP A 1 99 ? -6.130 3.730 13.785 1.00 91.62 99 ASP A C 1
ATOM 797 O O . ASP A 1 99 ? -6.113 2.745 13.051 1.00 91.62 99 ASP A O 1
ATOM 801 N N . ILE A 1 100 ? -5.164 4.646 13.708 1.00 91.94 100 ILE A N 1
ATOM 802 C CA . ILE A 1 100 ? -4.052 4.552 12.758 1.00 91.94 100 ILE A CA 1
ATOM 803 C C . ILE A 1 100 ? -2.917 3.782 13.416 1.00 91.94 100 ILE A C 1
ATOM 805 O O . ILE A 1 100 ? -2.429 4.169 14.480 1.00 91.94 100 ILE A O 1
ATOM 809 N N . VAL A 1 101 ? -2.461 2.721 12.757 1.00 93.50 101 VAL A N 1
ATOM 810 C CA . VAL A 1 101 ? -1.273 1.973 13.157 1.00 93.50 101 VAL A CA 1
ATOM 811 C C . VAL A 1 101 ? -0.173 2.184 12.129 1.00 93.50 101 VAL A C 1
ATOM 813 O O . VAL A 1 101 ? -0.398 2.075 10.923 1.00 93.50 101 VAL A O 1
ATOM 816 N N . VAL A 1 102 ? 1.024 2.488 12.620 1.00 93.50 102 VAL A N 1
ATOM 817 C CA . VAL A 1 102 ? 2.242 2.607 11.826 1.00 93.50 102 VAL A CA 1
ATOM 818 C C . VAL A 1 102 ? 3.194 1.478 12.200 1.00 93.50 102 VAL A C 1
ATOM 820 O O . VAL A 1 102 ? 3.475 1.249 13.379 1.00 93.50 102 VAL A O 1
ATOM 823 N N . VAL A 1 103 ? 3.674 0.762 11.189 1.00 92.12 103 VAL A N 1
ATOM 824 C CA . VAL A 1 103 ? 4.741 -0.232 11.316 1.00 92.12 103 VAL A CA 1
ATOM 825 C C . VAL A 1 103 ? 6.058 0.477 11.063 1.00 92.12 103 VAL A C 1
ATOM 827 O O . VAL A 1 103 ? 6.200 1.177 10.061 1.00 92.12 103 VAL A O 1
ATOM 830 N N . VAL A 1 104 ? 7.004 0.294 11.970 1.00 90.31 104 VAL A N 1
ATOM 831 C CA . VAL A 1 104 ? 8.297 0.966 11.991 1.00 90.31 104 VAL A CA 1
ATOM 832 C C . VAL A 1 104 ? 9.400 -0.064 11.810 1.00 90.31 104 VAL A C 1
ATOM 834 O O . VAL A 1 104 ? 9.463 -1.046 12.552 1.00 90.31 104 VAL A O 1
ATOM 837 N N . ASP A 1 105 ? 10.278 0.195 10.849 1.00 87.88 105 ASP A N 1
ATOM 838 C CA . ASP A 1 105 ? 11.521 -0.539 10.623 1.00 87.88 105 ASP A CA 1
ATOM 839 C C . ASP A 1 105 ? 12.686 0.457 10.613 1.00 87.88 105 ASP A C 1
ATOM 841 O O . ASP A 1 105 ? 12.541 1.590 10.169 1.00 87.88 105 ASP A O 1
ATOM 845 N N . GLU A 1 106 ? 13.824 0.083 11.193 1.00 87.94 106 GLU A N 1
ATOM 846 C CA . GLU A 1 106 ? 15.010 0.949 11.324 1.00 87.94 106 GLU A CA 1
ATOM 847 C C . GLU A 1 106 ? 14.747 2.384 11.874 1.00 87.94 106 GLU A C 1
ATOM 849 O O . GLU A 1 106 ? 15.564 3.288 11.690 1.00 87.94 106 GLU A O 1
ATOM 854 N N . ASN A 1 107 ? 13.685 2.572 12.675 1.00 87.94 107 ASN A N 1
ATOM 855 C CA . ASN A 1 107 ? 13.163 3.844 13.233 1.00 87.94 107 ASN A CA 1
ATOM 856 C C . ASN A 1 107 ? 12.360 4.739 12.271 1.00 87.94 107 ASN A C 1
ATOM 858 O O . ASN A 1 107 ? 12.040 5.878 12.626 1.00 87.94 107 ASN A O 1
ATOM 862 N N . GLU A 1 108 ? 11.990 4.229 11.104 1.00 91.12 108 GLU A N 1
ATOM 863 C CA . GLU A 1 108 ? 11.177 4.926 10.112 1.00 91.12 108 GLU A CA 1
ATOM 864 C C . GLU A 1 108 ? 9.874 4.158 9.850 1.00 91.12 108 GLU A C 1
ATOM 866 O O . GLU A 1 108 ? 9.825 2.930 9.897 1.00 91.12 108 GLU A O 1
ATOM 871 N N . VAL A 1 109 ? 8.785 4.884 9.598 1.00 90.25 109 VAL A N 1
ATOM 872 C CA . VAL A 1 109 ? 7.502 4.301 9.199 1.00 90.25 109 VAL A CA 1
ATOM 873 C C . VAL A 1 109 ? 7.689 3.601 7.859 1.00 90.25 109 VAL A C 1
ATOM 875 O O . VAL A 1 109 ? 8.022 4.242 6.866 1.00 90.25 109 VAL A O 1
ATOM 878 N N . GLU A 1 110 ? 7.416 2.303 7.816 1.00 88.19 110 GLU A N 1
ATOM 879 C CA . GLU A 1 110 ? 7.491 1.486 6.604 1.00 88.19 110 GLU A CA 1
ATOM 880 C C . GLU A 1 110 ? 6.106 1.257 5.992 1.00 88.19 110 GLU A C 1
ATOM 882 O O . GLU A 1 110 ? 5.944 1.240 4.768 1.00 88.19 110 GLU A O 1
ATOM 887 N N . SER A 1 1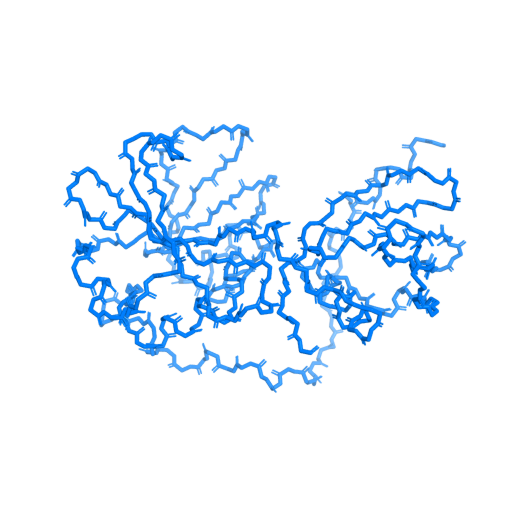11 ? 5.083 1.104 6.838 1.00 89.81 111 SER A N 1
ATOM 888 C CA . SER A 1 111 ? 3.704 0.944 6.377 1.00 89.81 111 SER A CA 1
ATOM 889 C C . SER A 1 111 ? 2.675 1.461 7.377 1.00 89.81 111 SER A C 1
ATOM 891 O O . SER A 1 111 ? 2.946 1.590 8.571 1.00 89.81 111 SER A O 1
ATOM 893 N N . ILE A 1 112 ? 1.482 1.759 6.867 1.00 92.31 112 ILE A N 1
ATOM 894 C CA . ILE A 1 112 ? 0.348 2.300 7.618 1.00 92.31 112 ILE A CA 1
ATOM 895 C C . ILE A 1 112 ? -0.871 1.405 7.385 1.00 92.31 112 ILE A C 1
ATOM 897 O O . ILE A 1 112 ? -1.134 0.978 6.261 1.00 92.31 112 ILE A O 1
ATOM 901 N N . TYR A 1 113 ? -1.648 1.134 8.426 1.00 93.81 113 TYR A N 1
ATOM 902 C CA . TYR A 1 113 ? -2.957 0.496 8.299 1.00 93.81 113 TYR A CA 1
ATOM 903 C C . TYR A 1 113 ? -3.925 1.034 9.354 1.00 93.81 113 TYR A C 1
ATOM 905 O O . TYR A 1 113 ? -3.527 1.767 10.260 1.00 93.81 113 TYR A O 1
ATOM 913 N N . VAL A 1 114 ? -5.209 0.707 9.217 1.00 95.19 114 VAL A N 1
ATOM 914 C CA . VAL A 1 114 ? -6.250 1.156 10.151 1.00 95.19 114 VAL A CA 1
ATOM 915 C C . VAL A 1 114 ? -6.742 -0.017 10.985 1.00 95.19 114 VAL A C 1
ATOM 917 O O . VAL A 1 114 ? -7.143 -1.035 10.436 1.00 95.19 114 VAL A O 1
ATOM 920 N N . GLU A 1 115 ? -6.722 0.125 12.304 1.00 94.12 115 GLU A N 1
ATOM 921 C CA . GLU A 1 115 ? -7.305 -0.797 13.281 1.00 94.12 115 GLU A CA 1
ATOM 922 C C . GLU A 1 115 ? -8.398 -0.045 14.060 1.00 94.12 115 GLU A C 1
ATOM 924 O O . GLU A 1 115 ? -8.081 0.659 15.025 1.00 94.12 115 GLU A O 1
ATOM 929 N N . PRO A 1 116 ? -9.674 -0.153 13.640 1.00 92.50 116 PRO A N 1
ATOM 930 C CA . PRO A 1 116 ? -10.780 0.527 14.309 1.00 92.50 116 PRO A CA 1
ATOM 931 C C . PRO A 1 116 ? -10.885 0.125 15.784 1.00 92.50 116 PRO A C 1
ATOM 933 O O . PRO A 1 116 ? -10.813 -1.057 16.116 1.00 92.50 116 PRO A O 1
ATOM 936 N N . GLN A 1 117 ? -11.071 1.095 16.684 1.00 86.62 117 GLN A N 1
ATOM 937 C CA . GLN A 1 117 ? -11.334 0.808 18.103 1.00 86.62 117 GLN A CA 1
ATOM 938 C C . GLN A 1 117 ? -12.799 0.456 18.382 1.00 86.62 117 GLN A C 1
ATOM 940 O O . GLN A 1 117 ? -13.104 -0.175 19.397 1.00 86.62 117 GLN A O 1
ATOM 945 N N . ASN A 1 118 ? -13.705 0.876 17.501 1.00 89.00 118 ASN A N 1
ATOM 946 C CA . ASN A 1 118 ? -15.118 0.536 17.587 1.00 89.00 118 ASN A CA 1
ATOM 947 C C . ASN A 1 118 ? -15.370 -0.837 16.954 1.00 89.00 118 ASN A C 1
ATOM 949 O O . ASN A 1 118 ? -14.764 -1.186 15.943 1.00 89.00 118 ASN A O 1
ATOM 953 N N . GLU A 1 119 ? -16.289 -1.601 17.543 1.00 93.38 119 GLU A N 1
ATOM 954 C CA . GLU A 1 119 ? -16.745 -2.865 16.968 1.00 93.38 119 GLU A CA 1
ATOM 955 C C . GLU A 1 119 ? -17.534 -2.576 15.686 1.00 93.38 119 GLU A C 1
ATOM 957 O O . GLU A 1 119 ? -18.538 -1.866 15.724 1.00 93.38 119 GLU A O 1
ATOM 962 N N . ILE A 1 120 ? -17.041 -3.095 14.560 1.00 96.12 120 ILE A N 1
ATOM 963 C CA . ILE A 1 120 ? -17.643 -2.944 13.233 1.00 96.12 120 ILE A CA 1
ATOM 964 C C . ILE A 1 120 ? -17.812 -4.334 12.653 1.00 96.12 120 ILE A C 1
ATOM 966 O O . ILE A 1 120 ? -16.838 -5.070 12.500 1.00 96.12 120 ILE A O 1
ATOM 970 N N . THR A 1 121 ? -19.040 -4.687 12.314 1.00 96.88 121 THR A N 1
ATOM 971 C CA . THR A 1 121 ? -19.386 -6.020 11.832 1.00 96.88 121 THR A CA 1
ATOM 972 C C . THR A 1 121 ? -19.153 -6.158 10.329 1.00 96.88 121 THR A C 1
ATOM 974 O O . THR A 1 121 ? -19.184 -5.195 9.557 1.00 96.88 121 THR A O 1
ATOM 977 N N . ARG A 1 122 ? -18.979 -7.397 9.871 1.00 96.12 122 ARG A N 1
ATOM 978 C CA . ARG A 1 122 ? -18.911 -7.734 8.444 1.00 96.12 122 ARG A CA 1
ATOM 979 C C . ARG A 1 122 ? -20.141 -7.290 7.660 1.00 96.12 122 ARG A C 1
ATOM 981 O O . ARG A 1 122 ? -19.993 -6.863 6.516 1.00 96.12 122 ARG A O 1
ATOM 988 N N . ASP A 1 123 ? -21.326 -7.370 8.260 1.00 96.81 123 ASP A N 1
ATOM 989 C CA . ASP A 1 123 ? -22.572 -6.943 7.620 1.00 96.81 123 ASP A CA 1
ATOM 990 C C . ASP A 1 123 ? -22.581 -5.426 7.373 1.00 96.81 123 ASP A C 1
ATOM 992 O O . ASP A 1 123 ? -22.944 -4.995 6.280 1.00 96.81 123 ASP A O 1
ATOM 996 N N . GLU A 1 124 ? -22.093 -4.624 8.326 1.00 97.38 124 GLU A N 1
ATOM 997 C CA . GLU A 1 124 ? -21.946 -3.170 8.150 1.00 97.38 124 GLU A CA 1
ATOM 998 C C . GLU A 1 124 ? -20.943 -2.827 7.042 1.00 97.38 124 GLU A C 1
ATOM 1000 O O . GLU A 1 124 ? -21.191 -1.940 6.223 1.00 97.38 124 GLU A O 1
ATOM 1005 N N . VAL A 1 125 ? -19.833 -3.569 6.951 1.00 97.06 125 VAL A N 1
ATOM 1006 C CA . VAL A 1 125 ? -18.865 -3.398 5.856 1.00 97.06 125 VAL A CA 1
ATOM 1007 C C . VAL A 1 125 ? -19.502 -3.732 4.508 1.00 97.06 125 VAL A C 1
ATOM 1009 O O . VAL A 1 125 ? -19.317 -2.983 3.553 1.00 97.06 125 VAL A O 1
ATOM 1012 N N . LEU A 1 126 ? -20.248 -4.834 4.402 1.00 96.06 126 LEU A N 1
ATOM 1013 C CA . LEU A 1 126 ? -20.923 -5.228 3.158 1.00 96.06 126 LEU A CA 1
ATOM 1014 C C . LEU A 1 126 ? -22.002 -4.221 2.736 1.00 96.06 126 LEU A C 1
ATOM 1016 O O . LEU A 1 126 ? -22.198 -4.000 1.539 1.00 96.06 126 LEU A O 1
ATOM 1020 N N . GLU A 1 127 ? -22.685 -3.602 3.701 1.00 96.25 127 GLU A N 1
ATOM 1021 C CA . GLU A 1 127 ? -23.649 -2.532 3.441 1.00 96.25 127 GLU A CA 1
ATOM 1022 C C . GLU A 1 127 ? -22.960 -1.270 2.897 1.00 96.25 127 GLU A C 1
ATOM 1024 O O . GLU A 1 127 ? -23.439 -0.693 1.919 1.00 96.25 127 GLU A O 1
ATOM 1029 N N . ALA A 1 128 ? -21.814 -0.878 3.464 1.00 94.81 128 ALA A N 1
ATOM 1030 C CA . ALA A 1 128 ? -21.106 0.345 3.082 1.00 94.81 128 ALA A CA 1
ATOM 1031 C C . ALA A 1 128 ? -20.228 0.192 1.818 1.00 94.81 128 ALA A C 1
ATOM 1033 O O . ALA A 1 128 ? -20.283 1.014 0.903 1.00 94.81 128 ALA A O 1
ATOM 1034 N N . TYR A 1 129 ? -19.431 -0.876 1.717 1.00 92.56 129 TYR A N 1
ATOM 1035 C CA . TYR A 1 129 ? -18.437 -1.073 0.646 1.00 92.56 129 TYR A CA 1
ATOM 1036 C C . TYR A 1 129 ? -19.032 -1.699 -0.624 1.00 92.56 129 TYR A C 1
ATOM 1038 O O . TYR A 1 129 ? -18.358 -1.775 -1.655 1.00 92.56 129 TYR A O 1
ATOM 1046 N N . ASN A 1 130 ? -20.299 -2.117 -0.589 1.00 87.12 130 ASN A N 1
ATOM 1047 C CA . ASN A 1 130 ? -20.967 -2.888 -1.635 1.00 87.12 130 ASN A CA 1
ATOM 1048 C C . ASN A 1 130 ? -20.332 -4.281 -1.846 1.00 87.12 130 ASN A C 1
ATOM 1050 O O . ASN A 1 130 ? -20.049 -5.016 -0.905 1.00 87.12 130 ASN A O 1
ATOM 1054 N N . THR A 1 131 ? -20.185 -4.712 -3.104 1.00 91.12 131 THR A N 1
ATOM 1055 C CA . THR A 1 131 ? -19.790 -6.085 -3.444 1.00 91.12 131 THR A CA 1
ATOM 1056 C C . THR A 1 131 ? -18.267 -6.257 -3.423 1.00 91.12 131 THR A C 1
ATOM 1058 O O . THR A 1 131 ? -17.580 -5.575 -4.190 1.00 91.12 131 THR A O 1
ATOM 1061 N N . PRO A 1 132 ? -17.724 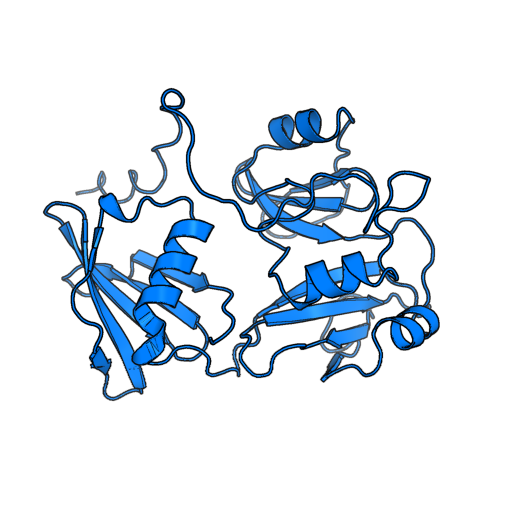-7.199 -2.630 1.00 94.56 132 PRO A N 1
ATOM 1062 C CA . PRO A 1 132 ? -16.301 -7.509 -2.646 1.00 94.56 132 PRO A CA 1
ATOM 1063 C C . PRO A 1 132 ? -15.882 -8.164 -3.969 1.00 94.56 132 PRO A C 1
ATOM 1065 O O . PRO A 1 132 ? -16.633 -8.894 -4.615 1.00 94.56 132 PRO A O 1
ATOM 1068 N N . SER A 1 133 ? -14.635 -7.921 -4.361 1.00 91.94 133 SER A N 1
ATOM 1069 C CA . SER A 1 133 ? -13.984 -8.534 -5.527 1.00 91.94 133 SER A CA 1
ATOM 1070 C C . SER A 1 133 ? -13.492 -9.965 -5.275 1.00 91.94 133 SER A C 1
ATOM 1072 O O . SER A 1 133 ? -13.202 -10.693 -6.225 1.00 91.94 133 SER A O 1
ATOM 1074 N N . GLY A 1 134 ? -13.398 -10.369 -4.009 1.00 91.44 134 GLY A N 1
ATOM 1075 C CA . GLY A 1 134 ? -12.959 -11.690 -3.582 1.00 91.44 134 GLY A CA 1
ATOM 1076 C C . GLY A 1 134 ? -13.019 -11.831 -2.065 1.00 91.44 134 GLY A C 1
ATOM 1077 O O . GLY A 1 134 ? -13.276 -10.862 -1.352 1.00 91.44 134 GLY A O 1
ATOM 1078 N N . GLU A 1 135 ? -12.760 -13.039 -1.578 1.00 91.75 135 GLU A N 1
ATOM 1079 C CA . GLU A 1 135 ? -12.656 -13.331 -0.150 1.00 91.75 135 GLU A CA 1
ATOM 1080 C C . GLU A 1 135 ? -11.425 -14.197 0.110 1.00 91.75 135 GLU A C 1
ATOM 1082 O O . GLU A 1 135 ? -11.074 -15.039 -0.720 1.00 91.75 135 GLU A O 1
ATOM 1087 N N . ARG A 1 136 ? -10.803 -14.011 1.275 1.00 87.31 136 ARG A N 1
ATOM 1088 C CA . ARG A 1 136 ? -9.773 -14.903 1.814 1.00 87.31 136 ARG A CA 1
ATOM 1089 C C . ARG A 1 136 ? -10.307 -15.576 3.060 1.00 87.31 136 ARG A C 1
ATOM 1091 O O . ARG A 1 136 ? -10.886 -14.922 3.927 1.00 87.31 136 ARG A O 1
ATOM 1098 N N . ASN A 1 137 ? -10.104 -16.881 3.155 1.00 79.75 137 ASN A N 1
ATOM 1099 C CA . ASN A 1 137 ? -10.494 -17.634 4.343 1.00 79.75 137 ASN A CA 1
ATOM 1100 C C . ASN A 1 137 ? -9.313 -17.823 5.306 1.00 79.75 137 ASN A C 1
ATOM 1102 O O . ASN A 1 137 ? -8.164 -17.525 4.989 1.00 79.75 137 ASN A O 1
ATOM 1106 N N . SER A 1 138 ? -9.609 -18.400 6.465 1.00 70.81 138 SER A N 1
ATOM 1107 C CA . SER A 1 138 ? -8.663 -18.670 7.550 1.00 70.81 138 SER A CA 1
ATOM 1108 C C . SER A 1 138 ? -7.513 -19.618 7.226 1.00 70.81 138 SER A C 1
ATOM 1110 O O . SER A 1 138 ? -6.592 -19.740 8.026 1.00 70.81 138 SER A O 1
ATOM 1112 N N . ASN A 1 139 ? -7.525 -20.294 6.073 1.00 64.62 139 ASN A N 1
ATOM 1113 C CA . ASN A 1 139 ? -6.366 -21.062 5.611 1.00 64.62 139 ASN A CA 1
ATOM 1114 C C . ASN A 1 139 ? -5.364 -20.197 4.829 1.00 64.62 139 ASN A C 1
ATOM 1116 O O . ASN A 1 139 ? -4.244 -20.636 4.582 1.00 64.62 139 ASN A O 1
ATOM 1120 N N . GLU A 1 140 ? -5.777 -19.003 4.404 1.00 63.00 140 GLU A N 1
ATOM 1121 C CA . GLU A 1 140 ? -4.980 -18.051 3.623 1.00 63.00 140 GLU A CA 1
ATOM 1122 C C . GLU A 1 140 ? -4.488 -16.872 4.472 1.00 63.00 140 GLU A C 1
ATOM 1124 O O . GLU A 1 140 ? -3.617 -16.120 4.034 1.00 63.00 140 GLU A O 1
ATOM 1129 N N . LEU A 1 141 ? -5.038 -16.715 5.678 1.00 69.44 141 LEU A N 1
ATOM 1130 C CA . LEU A 1 141 ? -4.673 -15.702 6.661 1.00 69.44 141 LEU A CA 1
ATOM 1131 C C . LEU A 1 141 ? -4.287 -16.377 7.974 1.00 69.44 141 LEU A C 1
ATOM 1133 O O . LEU A 1 141 ? -4.763 -17.463 8.301 1.00 69.44 141 LEU A O 1
ATOM 1137 N N . GLU A 1 142 ? -3.412 -15.742 8.743 1.00 66.44 142 GLU A N 1
ATOM 1138 C CA . GLU A 1 142 ? -3.042 -16.273 10.049 1.00 66.44 142 GLU A CA 1
ATOM 1139 C C . GLU A 1 142 ? -4.194 -16.156 11.061 1.00 66.44 142 GLU A C 1
ATOM 1141 O O . GLU A 1 142 ? -5.101 -15.336 10.928 1.00 66.44 142 GLU A O 1
ATOM 1146 N N . ARG A 1 143 ? -4.119 -16.961 12.128 1.00 64.19 143 ARG A N 1
ATOM 1147 C CA . ARG A 1 143 ? -4.937 -16.818 13.349 1.00 64.19 143 ARG A CA 1
ATOM 1148 C C . ARG A 1 143 ? -6.457 -16.946 13.169 1.00 64.19 143 ARG A C 1
ATOM 1150 O O . ARG A 1 143 ? -7.190 -16.386 13.969 1.00 64.19 143 ARG A O 1
ATOM 1157 N N . GLY A 1 144 ? -6.934 -17.703 12.181 1.00 65.31 144 GLY A N 1
ATOM 1158 C CA . GLY A 1 144 ? -8.378 -17.946 12.029 1.00 65.31 144 GLY A CA 1
ATOM 1159 C C . GLY A 1 144 ? -9.140 -16.823 11.320 1.00 65.31 144 GLY A C 1
ATOM 1160 O O . GLY A 1 144 ? -10.314 -17.001 11.011 1.00 65.31 144 GLY A O 1
ATOM 1161 N N . ALA A 1 145 ? -8.462 -15.723 10.982 1.00 83.88 145 ALA A N 1
ATOM 1162 C CA .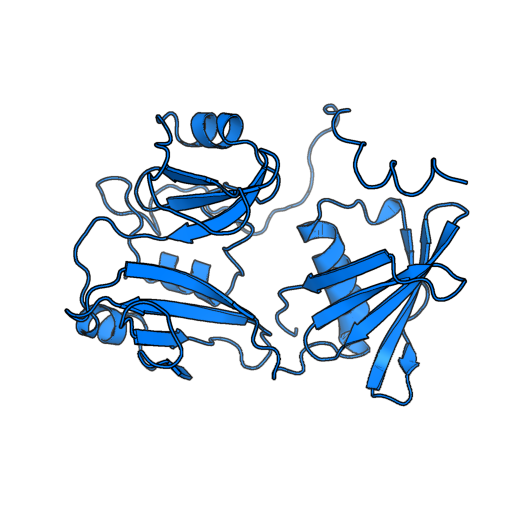 ALA A 1 145 ? -9.073 -14.552 10.372 1.00 83.88 145 ALA A CA 1
ATOM 1163 C C . ALA A 1 145 ? -9.644 -14.834 8.975 1.00 83.88 145 ALA A C 1
ATOM 1165 O O . ALA A 1 145 ? -9.146 -15.674 8.223 1.00 83.88 145 ALA A O 1
ATOM 1166 N N . SER A 1 146 ? -10.664 -14.074 8.589 1.00 91.62 146 SER A N 1
ATOM 1167 C CA . SER A 1 146 ? -11.135 -14.009 7.202 1.00 91.62 146 SER A CA 1
ATOM 1168 C C . SER A 1 146 ? -10.974 -12.594 6.658 1.00 91.62 146 SER A C 1
ATOM 1170 O O . SER A 1 146 ? -10.779 -11.657 7.426 1.00 91.62 146 SER A O 1
ATOM 1172 N N . ALA A 1 147 ? -11.010 -12.414 5.339 1.00 94.50 147 ALA A N 1
ATOM 1173 C CA . ALA A 1 147 ? -10.984 -11.078 4.758 1.00 94.50 147 ALA A CA 1
ATOM 1174 C C . ALA A 1 147 ? -11.874 -10.947 3.530 1.00 94.50 147 ALA A C 1
ATOM 1176 O O . ALA A 1 147 ? -12.006 -11.8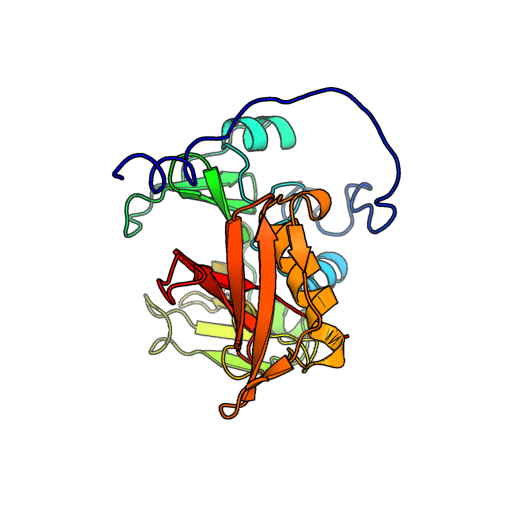77 2.733 1.00 94.50 147 ALA A O 1
ATOM 1177 N N . LEU A 1 148 ? -12.407 -9.743 3.350 1.00 95.81 148 LEU A N 1
ATOM 1178 C CA . LEU A 1 148 ? -13.024 -9.298 2.109 1.00 95.81 148 LEU A CA 1
ATOM 1179 C C . LEU A 1 148 ? -12.004 -8.486 1.305 1.00 95.81 148 LEU A C 1
ATOM 1181 O O . LEU A 1 148 ? -11.330 -7.606 1.842 1.00 95.81 148 LEU A O 1
ATOM 1185 N N . GLU A 1 149 ? -11.887 -8.787 0.013 1.00 94.38 149 GLU A N 1
ATOM 1186 C CA . GLU A 1 149 ? -11.017 -8.066 -0.912 1.00 94.38 149 GLU A CA 1
ATOM 1187 C C . GLU A 1 149 ? -11.820 -7.067 -1.741 1.00 94.38 149 GLU A C 1
ATOM 1189 O O . GLU A 1 149 ? -12.740 -7.456 -2.465 1.00 94.38 149 GLU A O 1
ATOM 1194 N N . TYR A 1 150 ? -11.406 -5.805 -1.765 1.00 93.00 150 TYR A N 1
ATOM 1195 C CA . TYR A 1 150 ? -12.015 -4.774 -2.602 1.00 93.00 150 TYR A CA 1
ATOM 1196 C C . TYR A 1 150 ? -11.009 -4.229 -3.611 1.00 93.00 150 TYR A C 1
ATOM 1198 O O . TYR A 1 150 ? -9.913 -3.783 -3.264 1.00 93.00 150 TYR A O 1
ATOM 1206 N N . LYS A 1 151 ? -11.396 -4.265 -4.887 1.00 88.12 151 LYS A N 1
ATOM 1207 C CA . LYS A 1 151 ? -10.611 -3.751 -6.007 1.00 88.12 151 LYS A CA 1
ATOM 1208 C C . LYS A 1 151 ? -11.479 -2.817 -6.833 1.00 88.12 151 LYS A C 1
ATOM 1210 O O . LYS A 1 151 ? -12.351 -3.275 -7.565 1.00 88.12 151 LYS A O 1
ATOM 1215 N N . MET A 1 152 ? -11.232 -1.516 -6.713 1.00 78.75 152 MET A N 1
ATOM 1216 C CA . MET A 1 152 ? -12.069 -0.513 -7.372 1.00 78.75 152 MET A CA 1
ATOM 1217 C C . MET A 1 152 ? -11.753 -0.366 -8.861 1.00 78.75 152 MET A C 1
ATOM 1219 O O . MET A 1 152 ? -12.654 -0.247 -9.688 1.00 78.75 152 MET A O 1
ATOM 1223 N N . LEU A 1 153 ? -10.469 -0.410 -9.221 1.00 76.62 153 LEU A N 1
ATOM 1224 C CA . LEU A 1 153 ? -10.023 -0.273 -10.603 1.00 76.62 153 LEU A CA 1
ATOM 1225 C C . LEU A 1 153 ? -9.430 -1.598 -11.090 1.00 76.62 153 LEU A C 1
ATOM 1227 O O . LEU A 1 153 ? -8.450 -2.072 -10.518 1.00 76.62 153 LEU A O 1
ATOM 1231 N N . PRO A 1 154 ? -9.943 -2.198 -12.182 1.00 74.12 154 PRO A N 1
ATOM 1232 C CA . PRO A 1 154 ? -9.309 -3.364 -12.798 1.00 74.12 154 PRO A CA 1
ATOM 1233 C C . PRO A 1 154 ? -7.839 -3.115 -13.170 1.00 74.12 154 PRO A C 1
ATOM 1235 O O . PRO A 1 154 ? -7.041 -4.051 -13.160 1.00 74.12 154 PRO A O 1
ATOM 1238 N N . SER A 1 155 ? -7.493 -1.854 -13.452 1.00 73.75 155 SER A N 1
ATOM 1239 C CA . SER A 1 155 ? -6.146 -1.388 -13.776 1.00 73.75 155 SER A CA 1
ATOM 1240 C C . SER A 1 155 ? -5.254 -1.108 -12.559 1.00 73.75 155 SER A C 1
ATOM 1242 O O . SER A 1 155 ? -4.133 -0.651 -12.760 1.00 73.75 155 SER A O 1
ATOM 1244 N N . SER A 1 156 ? -5.683 -1.373 -11.316 1.00 83.38 156 SER A N 1
ATOM 1245 C CA . SER A 1 156 ? -4.790 -1.312 -10.148 1.00 83.38 156 SER A CA 1
ATOM 1246 C C . SER A 1 156 ? -4.038 -2.629 -9.934 1.00 83.38 156 SER A C 1
ATOM 1248 O O . SER A 1 156 ? -4.568 -3.718 -10.177 1.00 83.38 156 SER A O 1
ATOM 1250 N N . ASN A 1 157 ? -2.801 -2.556 -9.440 1.00 86.88 157 ASN A N 1
ATOM 1251 C CA . ASN A 1 157 ? -2.048 -3.723 -8.955 1.00 86.88 157 ASN A CA 1
ATOM 1252 C C . ASN A 1 157 ? -2.111 -3.865 -7.429 1.00 86.88 157 ASN A C 1
ATOM 1254 O O . ASN A 1 157 ? -1.227 -4.460 -6.819 1.00 86.88 157 ASN A O 1
ATOM 1258 N N . PHE A 1 158 ? -3.150 -3.323 -6.803 1.00 88.56 158 PHE A N 1
ATOM 1259 C CA . PHE A 1 158 ? -3.394 -3.455 -5.374 1.00 88.56 158 PHE A CA 1
ATOM 1260 C C . PHE A 1 158 ? -4.890 -3.568 -5.082 1.00 88.56 158 PHE A C 1
ATOM 1262 O O . PHE A 1 158 ? -5.733 -3.180 -5.898 1.00 88.56 158 PHE A O 1
ATOM 1269 N N . LYS A 1 159 ? -5.199 -4.114 -3.908 1.00 91.25 159 LYS A N 1
ATOM 1270 C CA . LYS A 1 159 ? -6.545 -4.286 -3.358 1.00 91.25 159 LYS A CA 1
ATOM 1271 C C . LYS A 1 159 ? -6.563 -3.805 -1.913 1.00 91.25 159 LYS A C 1
ATOM 1273 O O . LYS A 1 159 ? -5.527 -3.850 -1.251 1.00 91.25 159 LYS A O 1
ATOM 1278 N N . VAL A 1 160 ? -7.733 -3.413 -1.427 1.00 93.25 160 VAL A N 1
ATOM 1279 C CA . VAL A 1 160 ? -7.992 -3.247 0.006 1.00 93.25 160 VAL A CA 1
ATOM 1280 C C . VAL A 1 160 ? -8.411 -4.595 0.585 1.00 93.25 160 VAL A C 1
ATOM 1282 O O . VAL A 1 160 ? -9.202 -5.319 -0.021 1.00 93.25 160 VAL A O 1
ATOM 1285 N N . LEU A 1 161 ? -7.864 -4.930 1.745 1.00 94.00 161 LEU A N 1
ATOM 1286 C CA . LEU A 1 161 ? -8.264 -6.039 2.595 1.00 94.00 161 LEU A CA 1
ATOM 1287 C C . LEU A 1 161 ? -8.964 -5.470 3.821 1.00 94.00 161 LEU A C 1
ATOM 1289 O O . LEU A 1 161 ? -8.351 -4.712 4.569 1.00 94.00 161 LEU A O 1
ATOM 1293 N N . VAL A 1 162 ? -10.210 -5.876 4.038 1.00 96.31 162 VAL A N 1
ATOM 1294 C CA . VAL A 1 162 ? -10.878 -5.724 5.334 1.00 96.31 162 VAL A CA 1
ATOM 1295 C C . VAL A 1 162 ? -10.789 -7.073 6.026 1.00 96.31 162 VAL A C 1
ATOM 1297 O O . VAL A 1 162 ? -11.329 -8.051 5.507 1.00 96.31 162 VAL A O 1
ATOM 1300 N N . VAL A 1 163 ? -10.047 -7.143 7.128 1.00 94.75 163 VAL A N 1
ATOM 1301 C CA . VAL A 1 163 ? -9.764 -8.385 7.855 1.00 94.75 163 VAL A CA 1
ATOM 1302 C C . VAL A 1 163 ? -10.662 -8.475 9.078 1.00 94.75 163 VAL A C 1
ATOM 1304 O O . VAL A 1 163 ? -10.817 -7.491 9.794 1.00 94.75 163 VAL A O 1
ATOM 1307 N N . PHE A 1 164 ? -11.224 -9.656 9.318 1.00 94.69 164 PHE A N 1
ATOM 1308 C CA . PHE A 1 164 ? -12.192 -9.935 10.372 1.00 94.69 164 PHE A CA 1
ATOM 1309 C C . PHE A 1 164 ? -11.664 -10.969 11.367 1.00 94.69 164 PHE A C 1
ATOM 1311 O O . PHE A 1 164 ? -10.918 -11.877 10.985 1.00 94.69 164 PHE A O 1
ATOM 1318 N N . ASP A 1 165 ? -12.074 -10.839 12.627 1.00 90.94 165 ASP A N 1
ATOM 1319 C CA . ASP A 1 165 ? -11.842 -11.832 13.674 1.00 90.94 165 ASP A CA 1
ATOM 1320 C C . ASP A 1 165 ? -12.807 -13.026 13.569 1.00 90.94 165 ASP A C 1
ATOM 1322 O O . ASP A 1 165 ? -13.626 -13.128 12.653 1.00 90.94 165 ASP A O 1
ATOM 1326 N N . ASP A 1 166 ? -12.717 -13.939 14.538 1.00 89.06 166 ASP A N 1
ATOM 1327 C CA . ASP A 1 166 ? -13.586 -15.118 14.632 1.00 89.06 166 ASP A CA 1
ATOM 1328 C C . ASP A 1 166 ? -15.070 -14.775 14.897 1.00 89.06 166 ASP A C 1
ATOM 1330 O O . ASP A 1 166 ? -15.926 -15.657 14.799 1.00 89.06 166 ASP A O 1
ATOM 1334 N N . ASN A 1 167 ? -15.385 -13.523 15.252 1.00 90.88 167 ASN A N 1
ATOM 1335 C CA . ASN A 1 167 ? -16.740 -13.026 15.499 1.00 90.88 167 ASN A CA 1
ATOM 1336 C C . ASN A 1 167 ? -17.275 -12.168 14.337 1.00 90.88 167 ASN A C 1
ATOM 1338 O O . ASN A 1 167 ? -18.302 -11.515 14.505 1.00 90.88 167 ASN A O 1
ATOM 1342 N N . ASP A 1 168 ? -16.605 -12.177 13.176 1.00 93.19 168 ASP A N 1
ATOM 1343 C CA . ASP A 1 168 ? -16.923 -11.339 12.011 1.00 93.19 168 ASP A CA 1
ATOM 1344 C C . ASP A 1 168 ? -16.846 -9.821 12.301 1.00 93.19 168 ASP A C 1
ATOM 1346 O O . ASP A 1 168 ? -17.499 -9.018 11.630 1.00 93.19 168 ASP A O 1
ATOM 1350 N N . ASN A 1 169 ? -16.008 -9.407 13.255 1.00 95.31 169 ASN A N 1
ATOM 1351 C CA . ASN A 1 169 ? -15.711 -8.002 13.528 1.00 95.31 169 ASN A CA 1
ATOM 1352 C C . ASN A 1 169 ? -14.405 -7.571 12.857 1.00 95.31 169 ASN A C 1
ATOM 1354 O O . ASN A 1 169 ? -13.442 -8.336 12.818 1.00 95.31 169 ASN A O 1
ATOM 1358 N N . VAL A 1 170 ? -14.351 -6.341 12.340 1.00 95.88 170 VAL A N 1
ATOM 1359 C CA . VAL A 1 170 ? -13.158 -5.782 11.693 1.00 95.88 170 VAL A CA 1
ATOM 1360 C C . VAL A 1 170 ? -11.998 -5.739 12.689 1.00 95.88 170 VAL A C 1
ATOM 1362 O O . VAL A 1 170 ? -12.057 -5.057 13.706 1.00 95.88 170 VAL A O 1
ATOM 1365 N N . LEU A 1 171 ? -10.920 -6.444 12.356 1.00 93.44 171 LEU A N 1
ATOM 1366 C CA . LEU A 1 171 ? -9.636 -6.380 13.047 1.00 93.44 171 LEU A CA 1
ATOM 1367 C C . LEU A 1 171 ? -8.779 -5.242 12.513 1.00 93.44 171 LEU A C 1
ATOM 1369 O O . LEU A 1 171 ? -8.197 -4.495 13.286 1.00 93.44 171 LEU A O 1
ATOM 1373 N N . TYR A 1 172 ? -8.650 -5.143 11.191 1.00 93.94 172 TYR A N 1
ATOM 1374 C CA . TYR A 1 172 ? -7.897 -4.077 10.542 1.00 93.94 172 TYR A CA 1
ATOM 1375 C C . TYR A 1 172 ? -8.232 -3.980 9.054 1.00 93.94 172 TYR A C 1
ATOM 1377 O O . TYR A 1 172 ? -8.725 -4.923 8.430 1.00 93.94 172 TYR A O 1
ATOM 1385 N N . ILE A 1 173 ? -7.912 -2.828 8.476 1.00 95.44 173 ILE A N 1
ATOM 1386 C CA . ILE A 1 173 ? -8.047 -2.514 7.060 1.00 95.44 173 ILE A CA 1
ATOM 1387 C C . ILE A 1 173 ? -6.670 -2.137 6.527 1.00 95.44 173 ILE A C 1
ATOM 1389 O O . ILE A 1 173 ? -5.992 -1.270 7.076 1.00 95.44 173 ILE A O 1
ATOM 1393 N N . THR A 1 174 ? -6.241 -2.800 5.459 1.00 93.44 174 THR A N 1
ATOM 1394 C CA . THR A 1 174 ? -4.917 -2.596 4.860 1.00 93.44 174 THR A CA 1
ATOM 1395 C C . THR A 1 174 ? -4.955 -2.829 3.353 1.00 93.44 174 THR A C 1
ATOM 1397 O O . THR A 1 174 ? -5.986 -3.207 2.797 1.00 93.44 174 THR A O 1
ATOM 1400 N N . HIS A 1 175 ? -3.832 -2.639 2.669 1.00 90.31 175 HIS A N 1
ATOM 1401 C CA . HIS A 1 175 ? -3.681 -2.978 1.259 1.00 90.31 175 HIS A CA 1
ATOM 1402 C C . HIS A 1 175 ? -2.914 -4.284 1.042 1.00 90.31 175 HIS A C 1
ATOM 1404 O O . HIS A 1 175 ? -2.187 -4.801 1.885 1.00 90.31 175 HIS A O 1
ATOM 1410 N N . THR A 1 176 ? -3.056 -4.839 -0.150 1.00 86.44 176 THR A N 1
ATOM 1411 C CA . THR A 1 176 ? -2.221 -5.940 -0.623 1.00 86.44 176 THR A CA 1
ATOM 1412 C C . THR A 1 176 ? -1.972 -5.777 -2.109 1.00 86.44 176 THR A C 1
ATOM 1414 O O . THR A 1 176 ? -2.836 -5.294 -2.842 1.00 86.44 176 THR A O 1
ATOM 1417 N N . LEU A 1 177 ? -0.788 -6.172 -2.565 1.00 84.38 177 LEU A N 1
ATOM 1418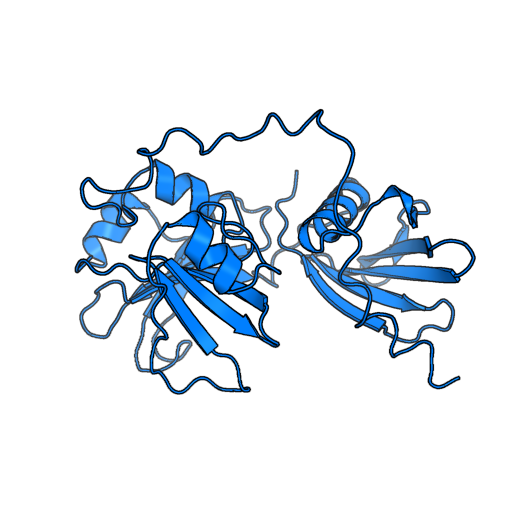 C CA . LEU A 1 177 ? -0.446 -6.117 -3.978 1.00 84.38 177 LEU A CA 1
ATOM 1419 C C . LEU A 1 177 ? -1.103 -7.275 -4.732 1.00 84.38 177 LEU A C 1
ATOM 1421 O O . LEU A 1 177 ? -0.940 -8.447 -4.392 1.00 84.38 177 LEU A O 1
ATOM 1425 N N . ASP A 1 178 ? -1.800 -6.940 -5.807 1.00 84.94 178 ASP A N 1
ATOM 1426 C CA . ASP A 1 178 ? -2.334 -7.881 -6.777 1.00 84.94 178 ASP A CA 1
ATOM 1427 C C . ASP A 1 178 ? -1.282 -8.181 -7.845 1.00 84.94 178 ASP A C 1
ATOM 1429 O O . ASP A 1 178 ? -1.224 -7.561 -8.908 1.00 84.94 178 ASP A O 1
ATOM 1433 N N . ARG A 1 179 ? -0.452 -9.186 -7.561 1.00 76.50 179 ARG A N 1
ATOM 1434 C CA . ARG A 1 179 ? 0.629 -9.615 -8.460 1.00 76.50 179 ARG A CA 1
ATOM 1435 C C . ARG A 1 179 ? 0.141 -10.246 -9.766 1.00 76.50 179 ARG A C 1
ATOM 1437 O O . ARG A 1 179 ? 0.974 -10.511 -10.632 1.00 76.50 179 ARG A O 1
ATOM 1444 N N . SER A 1 180 ? -1.161 -10.513 -9.892 1.00 80.50 180 SER A N 1
ATOM 1445 C CA . SER A 1 180 ? -1.773 -11.056 -11.108 1.00 80.50 180 SER A CA 1
ATOM 1446 C C . SER A 1 180 ? -2.210 -9.972 -12.096 1.00 80.50 180 SER A C 1
ATOM 1448 O O . SER A 1 180 ? -2.451 -10.269 -13.266 1.00 80.50 180 SER A O 1
ATOM 1450 N N . ALA A 1 181 ? -2.294 -8.716 -11.646 1.00 82.69 181 ALA A N 1
ATOM 1451 C CA . ALA A 1 181 ? -2.661 -7.599 -12.498 1.00 82.69 181 ALA A CA 1
ATOM 1452 C C . ALA A 1 181 ? -1.531 -7.276 -13.487 1.00 82.69 181 ALA A C 1
ATOM 1454 O O . ALA A 1 181 ? -0.361 -7.317 -13.131 1.00 82.69 181 ALA A O 1
ATOM 1455 N N . SER A 1 182 ? -1.881 -6.922 -14.722 1.00 85.62 182 SER A N 1
ATOM 1456 C CA . SER A 1 182 ? -0.945 -6.391 -15.717 1.00 85.62 182 SER A CA 1
ATOM 1457 C C . SER A 1 182 ? -1.310 -4.933 -15.966 1.00 85.62 182 SER A C 1
ATOM 1459 O O . SER A 1 182 ? -2.249 -4.655 -16.708 1.00 85.62 182 SER A O 1
ATOM 1461 N N . VAL A 1 183 ? -0.613 -4.018 -15.298 1.00 85.94 183 VAL A N 1
ATOM 1462 C CA . VAL A 1 183 ? -0.966 -2.589 -15.218 1.00 85.94 183 VAL A CA 1
ATOM 1463 C C . VAL A 1 183 ? 0.068 -1.678 -15.865 1.00 85.94 183 VAL A C 1
ATOM 1465 O O . VAL A 1 183 ? -0.260 -0.552 -16.239 1.00 85.94 183 VAL A O 1
ATOM 1468 N N . VAL A 1 184 ? 1.302 -2.163 -16.025 1.00 87.69 184 VAL A N 1
ATOM 1469 C CA . VAL A 1 184 ? 2.375 -1.409 -16.671 1.00 87.69 184 VAL A CA 1
ATOM 1470 C C . VAL A 1 184 ? 2.476 -1.811 -18.136 1.00 87.69 184 VAL A C 1
ATOM 1472 O O . VAL A 1 184 ? 2.564 -2.990 -18.481 1.00 87.69 184 VAL A O 1
ATOM 1475 N N . THR A 1 185 ? 2.473 -0.809 -19.001 1.00 90.50 185 THR A N 1
ATOM 1476 C CA . THR A 1 185 ? 2.626 -0.917 -20.448 1.00 90.50 185 THR A CA 1
ATOM 1477 C C . THR A 1 185 ? 3.674 0.081 -20.921 1.00 90.50 185 THR A C 1
ATOM 1479 O O . THR A 1 185 ? 4.081 0.978 -20.184 1.00 90.50 185 THR A O 1
ATOM 1482 N N . LEU A 1 186 ? 4.115 -0.046 -22.174 1.00 91.62 186 LEU A N 1
ATOM 1483 C CA . LEU A 1 186 ? 5.065 0.905 -22.750 1.00 91.62 186 LEU A CA 1
ATOM 1484 C C . LEU A 1 186 ? 4.534 2.351 -22.728 1.00 91.62 186 LEU A C 1
ATOM 1486 O O . LEU A 1 186 ? 5.314 3.286 -22.579 1.00 91.62 186 LEU A O 1
ATOM 1490 N N . GLU A 1 187 ? 3.216 2.521 -22.849 1.00 91.06 187 GLU A N 1
ATOM 1491 C CA . GLU A 1 187 ? 2.544 3.823 -22.878 1.00 91.06 187 GLU A CA 1
ATOM 1492 C C . GLU A 1 187 ? 2.602 4.543 -21.525 1.00 91.06 187 GLU A C 1
ATOM 1494 O O . GLU A 1 187 ? 2.814 5.753 -21.489 1.00 91.06 187 GLU A O 1
ATOM 1499 N N . ASN A 1 188 ? 2.489 3.804 -20.418 1.00 89.00 188 ASN A N 1
ATOM 1500 C CA . ASN A 1 188 ? 2.439 4.375 -19.069 1.00 89.00 188 ASN A CA 1
ATOM 1501 C C . ASN A 1 188 ? 3.725 4.161 -18.243 1.00 89.00 188 ASN A C 1
ATOM 1503 O O . ASN A 1 188 ? 3.780 4.558 -17.079 1.00 89.00 188 ASN A O 1
ATOM 1507 N N . ALA A 1 189 ? 4.782 3.595 -18.840 1.00 89.69 189 ALA A N 1
ATOM 1508 C CA . ALA A 1 189 ? 6.041 3.281 -18.160 1.00 89.69 189 ALA A CA 1
ATOM 1509 C C . ALA A 1 189 ? 6.706 4.498 -17.498 1.00 89.69 189 ALA A C 1
ATOM 1511 O O . ALA A 1 189 ? 7.189 4.396 -16.374 1.00 89.69 189 ALA A O 1
ATOM 1512 N N . ASN A 1 190 ? 6.711 5.660 -18.158 1.00 88.81 190 ASN A N 1
ATOM 1513 C CA . ASN A 1 190 ? 7.304 6.871 -17.580 1.00 88.81 190 ASN A CA 1
ATOM 1514 C C . ASN A 1 190 ? 6.511 7.360 -16.362 1.00 88.81 190 ASN A C 1
ATOM 1516 O O . ASN A 1 190 ? 7.104 7.657 -15.332 1.00 88.81 190 ASN A O 1
ATOM 1520 N N . THR A 1 191 ? 5.177 7.356 -16.437 1.00 88.25 191 THR A N 1
ATOM 1521 C CA . THR A 1 191 ? 4.308 7.695 -15.298 1.00 88.25 191 THR A CA 1
ATOM 1522 C C . THR A 1 191 ? 4.502 6.722 -14.136 1.00 88.25 191 THR A C 1
ATOM 1524 O O . THR A 1 191 ? 4.533 7.131 -12.978 1.00 88.25 191 THR A O 1
ATOM 1527 N N . PHE A 1 192 ? 4.685 5.434 -14.434 1.00 87.12 192 PHE A N 1
ATOM 1528 C CA . PHE A 1 192 ? 5.016 4.425 -13.434 1.00 87.12 192 PHE A CA 1
ATOM 1529 C C . PHE A 1 192 ? 6.366 4.707 -12.750 1.00 87.12 192 PHE A C 1
ATOM 1531 O O . PHE A 1 192 ? 6.454 4.640 -11.524 1.00 87.12 192 PHE A O 1
ATOM 1538 N N . ILE A 1 193 ? 7.403 5.071 -13.514 1.00 86.88 193 ILE A N 1
ATOM 1539 C CA . ILE A 1 193 ? 8.726 5.430 -12.974 1.00 86.88 193 ILE A CA 1
ATOM 1540 C C . ILE A 1 193 ? 8.633 6.675 -12.093 1.00 86.88 193 ILE A C 1
ATOM 1542 O O . ILE A 1 193 ? 9.120 6.658 -10.966 1.00 86.88 193 ILE A O 1
ATOM 1546 N N . GLU A 1 194 ? 7.972 7.733 -12.565 1.00 84.75 194 GLU A N 1
ATOM 1547 C CA . GLU A 1 194 ? 7.758 8.961 -11.793 1.00 84.75 194 GLU A CA 1
ATOM 1548 C C . GLU A 1 194 ? 7.044 8.674 -10.469 1.00 84.75 194 GLU A C 1
ATOM 1550 O O . GLU A 1 194 ? 7.449 9.183 -9.423 1.00 84.75 194 GLU A O 1
ATOM 1555 N N . ARG A 1 195 ? 6.026 7.804 -10.488 1.00 82.06 195 ARG A N 1
ATOM 1556 C CA . ARG A 1 195 ? 5.332 7.368 -9.273 1.00 82.06 195 ARG A CA 1
ATOM 1557 C C . ARG A 1 195 ? 6.267 6.620 -8.325 1.00 82.06 195 ARG A C 1
ATOM 1559 O O . ARG A 1 195 ? 6.245 6.891 -7.128 1.00 82.06 195 ARG A O 1
ATOM 1566 N N . GLY A 1 196 ? 7.089 5.712 -8.848 1.00 79.44 196 GLY A N 1
ATOM 1567 C CA . GLY A 1 196 ? 8.098 4.998 -8.066 1.00 79.44 196 GLY A CA 1
ATOM 1568 C C . GLY A 1 196 ? 9.103 5.944 -7.404 1.00 79.44 196 GLY A C 1
ATOM 1569 O O . GLY A 1 196 ? 9.386 5.792 -6.220 1.00 79.44 196 GLY A O 1
ATOM 1570 N N . LEU A 1 197 ? 9.587 6.957 -8.128 1.00 78.31 197 LEU A N 1
ATOM 1571 C CA . LEU A 1 197 ? 10.493 7.973 -7.583 1.00 78.31 197 LEU A CA 1
ATOM 1572 C C . LEU A 1 197 ? 9.823 8.787 -6.471 1.00 78.31 197 LEU A C 1
ATOM 1574 O O . LEU A 1 197 ? 10.396 8.925 -5.396 1.00 78.31 197 LEU A O 1
ATOM 1578 N N . GLN A 1 198 ? 8.594 9.260 -6.695 1.00 78.38 198 GLN A N 1
ATOM 1579 C CA . GLN A 1 198 ? 7.836 10.028 -5.700 1.00 78.38 198 GLN A CA 1
ATOM 1580 C C . GLN A 1 198 ? 7.595 9.241 -4.409 1.00 78.38 198 GLN A C 1
ATOM 1582 O O . GLN A 1 198 ? 7.761 9.790 -3.326 1.00 78.38 198 GLN A O 1
ATOM 1587 N N . LEU A 1 199 ? 7.226 7.960 -4.515 1.00 71.38 199 LEU A N 1
ATOM 1588 C CA . LEU A 1 199 ? 6.976 7.098 -3.354 1.00 71.38 199 LEU A CA 1
ATOM 1589 C C . LEU A 1 199 ? 8.224 6.822 -2.508 1.00 71.38 199 LEU A C 1
ATOM 1591 O O . LEU A 1 199 ? 8.089 6.429 -1.355 1.00 71.38 199 LEU A O 1
ATOM 1595 N N . ASN A 1 200 ? 9.414 6.994 -3.081 1.00 68.75 200 ASN A N 1
ATOM 1596 C CA . ASN A 1 200 ? 10.688 6.827 -2.383 1.00 68.75 200 ASN A CA 1
ATOM 1597 C C . ASN A 1 200 ? 11.396 8.176 -2.162 1.00 68.75 200 ASN A C 1
ATOM 1599 O O . ASN A 1 200 ? 12.597 8.201 -1.915 1.00 68.75 200 ASN A O 1
ATOM 1603 N N . GLU A 1 201 ? 10.672 9.293 -2.311 1.00 70.00 201 GLU A N 1
ATOM 1604 C CA . GLU A 1 201 ? 11.179 10.664 -2.146 1.00 70.00 201 GLU A CA 1
ATOM 1605 C C . GLU A 1 201 ? 12.441 10.984 -2.976 1.00 70.00 201 GLU A C 1
ATOM 1607 O O . GLU A 1 201 ? 13.279 11.813 -2.616 1.00 70.00 201 GLU A O 1
ATOM 1612 N N . LEU A 1 202 ? 12.570 10.348 -4.142 1.00 69.19 202 LEU A N 1
ATOM 1613 C CA . LEU A 1 202 ? 13.685 10.554 -5.057 1.00 69.19 202 LEU A CA 1
ATOM 1614 C C . LEU A 1 202 ? 13.376 11.690 -6.037 1.00 69.19 202 LEU A C 1
ATOM 1616 O O . LEU A 1 202 ? 12.341 11.702 -6.707 1.00 69.19 202 LEU A O 1
ATOM 1620 N N . SER A 1 203 ? 14.310 12.634 -6.179 1.00 74.38 203 SER A N 1
ATOM 1621 C CA . SER A 1 203 ? 14.192 13.700 -7.179 1.00 74.38 203 SER A CA 1
ATOM 1622 C C . SER A 1 203 ? 14.458 13.162 -8.584 1.00 74.38 203 SER A C 1
ATOM 1624 O O . SER A 1 203 ? 15.557 12.683 -8.874 1.00 74.38 203 SER A O 1
ATOM 1626 N N . ALA A 1 204 ? 13.479 13.309 -9.479 1.00 72.38 204 ALA A N 1
ATOM 1627 C CA . ALA A 1 204 ? 13.615 12.948 -10.890 1.00 72.38 204 ALA A CA 1
ATOM 1628 C C . ALA A 1 204 ? 14.741 13.719 -11.602 1.00 72.38 204 ALA A C 1
ATOM 1630 O O . ALA A 1 204 ? 15.292 13.220 -12.575 1.00 72.38 204 ALA A O 1
ATOM 1631 N N . GLU A 1 205 ? 15.132 14.896 -11.104 1.00 80.56 205 GLU A N 1
ATOM 1632 C CA . GLU A 1 205 ? 16.211 15.708 -11.688 1.00 80.56 205 GLU A CA 1
ATOM 1633 C C . GLU A 1 205 ? 17.594 15.047 -11.581 1.00 80.56 205 GLU A C 1
ATOM 1635 O O . GLU A 1 205 ? 18.496 15.375 -12.352 1.00 80.56 205 GLU A O 1
ATOM 1640 N N . ASN A 1 206 ? 17.761 14.100 -10.653 1.00 81.06 206 ASN A N 1
ATOM 1641 C CA . ASN A 1 206 ? 19.012 13.359 -10.484 1.00 81.06 206 ASN A CA 1
ATOM 1642 C C . ASN A 1 206 ? 19.190 12.251 -11.531 1.00 81.06 206 ASN A C 1
ATOM 1644 O O . ASN A 1 206 ? 20.282 11.694 -11.647 1.00 81.06 206 ASN A O 1
ATOM 1648 N N . TYR A 1 207 ? 18.137 11.944 -12.293 1.00 82.44 207 TYR A N 1
ATOM 1649 C CA . TYR A 1 207 ? 18.101 10.824 -13.217 1.00 82.44 207 TYR A CA 1
ATOM 1650 C C . TYR A 1 207 ? 17.787 11.292 -14.635 1.00 82.44 207 TYR A C 1
ATOM 1652 O O . TYR A 1 207 ? 16.865 12.065 -14.880 1.00 82.44 207 TYR A O 1
ATOM 1660 N N . THR A 1 208 ? 18.532 10.776 -15.608 1.00 88.38 208 THR A N 1
ATOM 1661 C CA . THR A 1 208 ? 18.154 10.872 -17.023 1.00 88.38 208 THR A CA 1
ATOM 1662 C C . THR A 1 208 ? 17.713 9.502 -17.503 1.00 88.38 208 THR A C 1
ATOM 1664 O O . THR A 1 208 ? 18.538 8.594 -17.575 1.00 88.38 208 THR A O 1
ATOM 1667 N N . PHE A 1 209 ? 16.430 9.356 -17.837 1.00 90.44 209 PHE A N 1
ATOM 1668 C CA . PHE A 1 209 ? 15.864 8.117 -18.371 1.00 90.44 209 PHE A CA 1
ATOM 1669 C C . PHE A 1 209 ? 15.884 8.114 -19.898 1.00 90.44 209 PHE A C 1
ATOM 1671 O O . PHE A 1 209 ? 15.515 9.094 -20.550 1.00 90.44 209 PHE A O 1
ATOM 1678 N N . GLU A 1 210 ? 16.304 6.993 -20.472 1.00 93.19 210 GLU A N 1
ATOM 1679 C CA . GLU A 1 210 ? 16.162 6.736 -21.898 1.00 93.19 210 GLU A CA 1
ATOM 1680 C C . GLU A 1 210 ? 14.728 6.326 -22.250 1.00 93.19 210 GLU A C 1
ATOM 1682 O O . GLU A 1 210 ? 13.872 6.123 -21.390 1.00 93.19 210 GLU A O 1
ATOM 1687 N N . THR A 1 211 ? 14.447 6.200 -23.548 1.00 94.12 211 THR A N 1
ATOM 1688 C CA . THR A 1 211 ? 13.128 5.755 -24.007 1.00 94.12 211 THR A CA 1
ATOM 1689 C C . THR A 1 211 ? 12.875 4.309 -23.565 1.00 94.12 211 THR A C 1
ATOM 1691 O O . THR A 1 211 ? 13.699 3.442 -23.868 1.00 94.12 211 THR A O 1
ATOM 1694 N N . PRO A 1 212 ? 11.741 4.021 -22.900 1.00 95.69 212 PRO A N 1
ATOM 1695 C CA . PRO A 1 212 ? 11.378 2.659 -22.539 1.00 95.69 212 PRO A CA 1
ATOM 1696 C C . PRO A 1 212 ? 11.306 1.727 -23.755 1.00 95.69 212 PRO A C 1
ATOM 1698 O O . PRO A 1 212 ? 10.917 2.134 -24.851 1.00 95.69 212 PRO A O 1
ATOM 1701 N N . THR A 1 213 ? 11.657 0.456 -23.563 1.00 96.06 213 THR A N 1
ATOM 1702 C CA . THR A 1 213 ? 11.578 -0.590 -24.596 1.00 96.06 213 THR A CA 1
ATOM 1703 C C . THR A 1 213 ? 11.017 -1.880 -24.014 1.00 96.06 213 THR A C 1
ATOM 1705 O O . THR A 1 213 ? 11.170 -2.139 -22.825 1.00 96.06 213 THR A O 1
ATOM 1708 N N . THR A 1 214 ? 10.354 -2.700 -24.829 1.00 96.12 214 THR A N 1
ATOM 1709 C CA . THR A 1 214 ? 9.827 -4.002 -24.389 1.00 96.12 214 THR A CA 1
ATOM 1710 C C . THR A 1 214 ? 10.855 -5.104 -24.635 1.00 96.12 214 THR A C 1
ATOM 1712 O O . THR A 1 214 ? 11.450 -5.167 -25.710 1.00 96.12 214 THR A O 1
ATOM 1715 N N . THR A 1 215 ? 11.059 -5.970 -23.648 1.00 94.31 215 THR A N 1
ATOM 1716 C CA . THR A 1 215 ? 11.902 -7.166 -23.744 1.00 94.31 215 THR A CA 1
ATOM 1717 C C . THR A 1 215 ? 11.120 -8.354 -24.311 1.00 94.31 215 THR A C 1
ATOM 1719 O O . THR A 1 215 ? 9.889 -8.359 -24.327 1.00 94.31 215 THR A O 1
ATOM 1722 N N . ASP A 1 216 ? 11.826 -9.402 -24.741 1.00 90.31 216 ASP A N 1
ATOM 1723 C CA . ASP A 1 216 ? 11.204 -10.609 -25.310 1.00 90.31 216 ASP A CA 1
ATOM 1724 C C . ASP A 1 216 ? 10.292 -11.352 -24.314 1.00 90.31 216 ASP A C 1
ATOM 1726 O O . ASP A 1 216 ? 9.338 -12.014 -24.721 1.00 90.31 216 ASP A O 1
ATOM 1730 N N . ASP A 1 217 ? 10.558 -11.232 -23.009 1.00 89.44 217 ASP A N 1
ATOM 1731 C CA . ASP A 1 217 ? 9.733 -11.786 -21.928 1.00 89.44 217 ASP A CA 1
ATOM 1732 C C . ASP A 1 217 ? 8.597 -10.845 -21.482 1.00 89.44 217 ASP A C 1
ATOM 1734 O O . ASP A 1 217 ? 7.917 -11.118 -20.493 1.00 89.44 217 ASP A O 1
ATOM 1738 N N . GLY A 1 218 ? 8.356 -9.757 -22.223 1.00 88.62 218 GLY A N 1
ATOM 1739 C CA . GLY A 1 218 ? 7.224 -8.851 -22.021 1.00 88.62 218 GLY A CA 1
ATOM 1740 C C . GLY A 1 218 ? 7.404 -7.833 -20.894 1.00 88.62 218 GLY A C 1
ATOM 1741 O O . GLY A 1 218 ? 6.436 -7.170 -20.524 1.00 88.62 218 GLY A O 1
ATOM 1742 N N . LYS A 1 219 ? 8.616 -7.689 -20.348 1.00 94.38 219 LYS A N 1
ATOM 1743 C CA . LYS A 1 219 ? 8.960 -6.630 -19.390 1.00 94.38 219 LYS A CA 1
ATOM 1744 C C . LYS A 1 219 ? 9.315 -5.341 -20.125 1.00 94.38 219 LYS A C 1
ATOM 1746 O O . LYS A 1 219 ? 9.531 -5.325 -21.337 1.00 94.38 219 LYS A O 1
ATOM 1751 N N . ILE A 1 220 ? 9.393 -4.246 -19.384 1.00 96.00 220 ILE A N 1
ATOM 1752 C CA . ILE A 1 220 ? 9.837 -2.954 -19.903 1.00 96.00 220 ILE A CA 1
ATOM 1753 C C . ILE A 1 220 ? 11.232 -2.675 -19.366 1.00 96.00 220 ILE A C 1
ATOM 1755 O O . ILE A 1 220 ? 11.444 -2.680 -18.158 1.00 96.00 220 ILE A O 1
ATOM 1759 N N . ARG A 1 221 ? 12.182 -2.422 -20.261 1.00 96.25 221 ARG A N 1
ATOM 1760 C CA . ARG A 1 221 ? 13.536 -1.994 -19.923 1.00 96.25 221 ARG A CA 1
ATOM 1761 C C . ARG A 1 221 ? 13.678 -0.498 -20.155 1.00 96.25 221 ARG A C 1
ATOM 1763 O O . ARG A 1 221 ? 13.359 -0.011 -21.241 1.00 96.25 221 ARG A O 1
ATOM 1770 N N . VAL A 1 222 ? 14.208 0.206 -19.160 1.00 95.25 222 VAL A N 1
ATOM 1771 C CA . VAL A 1 222 ? 14.500 1.643 -19.241 1.00 95.25 222 VAL A CA 1
ATOM 1772 C C . VAL A 1 222 ? 15.914 1.881 -18.738 1.00 95.25 222 VAL A C 1
ATOM 1774 O O . VAL A 1 222 ? 16.185 1.687 -17.557 1.00 95.25 222 VAL A O 1
ATOM 1777 N N . ALA A 1 223 ? 16.833 2.257 -19.624 1.00 93.81 223 ALA A N 1
ATOM 1778 C CA . ALA A 1 223 ? 18.164 2.677 -19.196 1.00 93.81 223 ALA A CA 1
ATOM 1779 C C . ALA A 1 223 ? 18.074 4.031 -18.482 1.00 93.81 223 ALA A C 1
ATOM 1781 O O . ALA A 1 223 ? 17.240 4.871 -18.833 1.00 93.81 223 ALA A O 1
ATOM 1782 N N . PHE A 1 224 ? 18.918 4.242 -17.480 1.00 89.94 224 PHE A N 1
ATOM 1783 C CA . PHE A 1 224 ? 19.005 5.511 -16.776 1.00 89.94 224 PHE A CA 1
ATOM 1784 C C . PHE A 1 224 ? 20.453 5.875 -16.459 1.00 89.94 224 PHE A C 1
ATOM 1786 O O . PHE A 1 224 ? 21.330 5.014 -16.392 1.00 89.94 224 PHE A O 1
ATOM 1793 N N . HIS A 1 225 ? 20.681 7.165 -16.238 1.00 85.75 225 HIS A N 1
ATOM 1794 C CA . HIS A 1 225 ? 21.938 7.698 -15.729 1.00 85.75 225 HIS A CA 1
ATOM 1795 C C . HIS A 1 225 ? 21.674 8.489 -14.451 1.00 85.75 225 HIS A C 1
ATOM 1797 O O . HIS A 1 225 ? 20.872 9.423 -14.473 1.00 85.75 225 HIS A O 1
ATOM 1803 N N . GLU A 1 226 ? 22.365 8.139 -13.367 1.00 81.56 226 GLU A N 1
ATOM 1804 C CA . GLU A 1 226 ? 22.475 8.960 -12.158 1.00 81.56 226 GLU A CA 1
ATOM 1805 C C . GLU A 1 226 ? 23.832 9.683 -12.200 1.00 81.56 226 GLU A C 1
ATOM 1807 O O . GLU A 1 226 ? 24.883 9.135 -11.850 1.00 81.56 226 GLU A O 1
ATOM 1812 N N . GLY A 1 227 ? 23.849 10.900 -12.745 1.00 79.06 227 GLY A N 1
ATOM 1813 C CA . GLY A 1 227 ? 25.105 11.566 -13.104 1.00 79.06 227 GLY A CA 1
ATOM 1814 C C . GLY A 1 227 ? 25.906 10.759 -14.138 1.00 79.06 227 GLY A C 1
ATOM 1815 O O . GLY A 1 227 ? 25.462 10.593 -15.270 1.00 79.06 227 GLY A O 1
ATOM 1816 N N . GLU A 1 228 ? 27.094 10.271 -13.761 1.00 76.25 228 GLU A N 1
ATOM 1817 C CA . GLU A 1 228 ? 27.952 9.428 -14.619 1.00 76.25 228 GLU A CA 1
ATOM 1818 C C . GLU A 1 228 ? 27.760 7.916 -14.389 1.00 76.25 228 GLU A C 1
ATOM 1820 O O . GLU A 1 228 ? 28.490 7.122 -14.978 1.00 76.25 228 GLU A O 1
ATOM 1825 N N . GLN A 1 229 ? 26.833 7.498 -13.519 1.00 79.88 229 GLN A N 1
ATOM 1826 C CA . GLN A 1 229 ? 26.607 6.083 -13.214 1.00 79.88 229 GLN A CA 1
ATOM 1827 C C . GLN A 1 229 ? 25.444 5.532 -14.054 1.00 79.88 229 GLN A C 1
ATOM 1829 O O . GL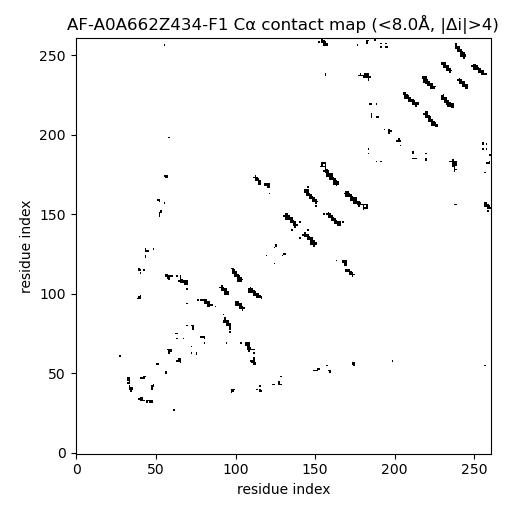N A 1 229 ? 24.292 5.890 -13.791 1.00 79.88 229 GLN A O 1
ATOM 1834 N N . PRO A 1 230 ? 25.716 4.690 -15.070 1.00 88.00 230 PRO A N 1
ATOM 1835 C CA . PRO A 1 230 ? 24.671 4.056 -15.859 1.00 88.00 230 PRO A CA 1
ATOM 1836 C C . PRO A 1 230 ? 24.048 2.868 -15.118 1.00 88.00 230 PRO A C 1
ATOM 1838 O O . PRO A 1 230 ? 24.716 2.106 -14.410 1.00 88.00 230 PRO A O 1
ATOM 1841 N N . GLY A 1 231 ? 22.756 2.677 -15.347 1.00 90.81 231 GLY A N 1
ATOM 1842 C CA . GLY A 1 231 ? 21.988 1.536 -14.871 1.00 90.81 231 GLY A CA 1
ATOM 1843 C C . GLY A 1 231 ? 20.766 1.300 -15.746 1.00 90.81 231 GLY A C 1
ATOM 1844 O O . GLY A 1 231 ? 20.549 1.975 -16.757 1.00 90.81 231 GLY A O 1
ATOM 1845 N N . TYR A 1 232 ? 19.949 0.323 -15.375 1.00 91.75 232 TYR A N 1
ATOM 1846 C CA . TYR A 1 232 ? 18.652 0.146 -16.009 1.00 91.75 232 TYR A CA 1
ATOM 1847 C C . TYR A 1 232 ? 17.596 -0.365 -15.039 1.00 91.75 232 TYR A C 1
ATOM 1849 O O . TYR A 1 232 ? 17.872 -1.067 -14.069 1.00 91.75 232 TYR A O 1
ATOM 1857 N N . LEU A 1 233 ? 16.361 0.002 -15.346 1.00 93.44 233 LEU A N 1
ATOM 1858 C CA . LEU A 1 233 ? 15.155 -0.503 -14.724 1.00 93.44 233 LEU A CA 1
ATOM 1859 C C . LEU A 1 233 ? 14.612 -1.649 -15.568 1.00 93.44 233 LEU A C 1
ATOM 1861 O O . LEU A 1 233 ? 14.582 -1.555 -16.800 1.00 93.44 233 LEU A O 1
ATOM 1865 N N . LEU A 1 234 ? 14.146 -2.701 -14.908 1.00 94.19 234 LEU A N 1
ATOM 1866 C CA . LEU A 1 234 ? 13.369 -3.764 -15.520 1.00 94.19 234 LEU A CA 1
ATOM 1867 C C . LEU A 1 234 ? 12.014 -3.844 -14.816 1.00 94.19 234 LEU A C 1
ATOM 1869 O O . LEU A 1 234 ? 11.927 -4.176 -13.638 1.00 94.19 234 LEU A O 1
ATOM 1873 N N . ILE A 1 235 ? 10.954 -3.514 -15.546 1.00 92.94 235 ILE A N 1
ATOM 1874 C CA . ILE A 1 235 ? 9.606 -3.350 -15.008 1.00 92.94 235 ILE A CA 1
ATOM 1875 C C . ILE A 1 235 ? 8.743 -4.502 -15.500 1.00 92.94 235 ILE A C 1
ATOM 1877 O O . ILE A 1 235 ? 8.482 -4.638 -16.698 1.00 92.94 235 ILE A O 1
ATOM 1881 N N . ALA A 1 236 ? 8.306 -5.348 -14.577 1.00 91.38 236 ALA A N 1
ATOM 1882 C CA . ALA A 1 236 ? 7.352 -6.399 -14.875 1.00 91.38 236 ALA A CA 1
ATOM 1883 C C . ALA A 1 236 ? 5.943 -5.809 -15.081 1.00 91.38 236 ALA A C 1
ATOM 1885 O O . ALA A 1 236 ? 5.601 -4.801 -14.457 1.00 91.38 236 ALA A O 1
ATOM 1886 N N . PRO A 1 237 ? 5.077 -6.456 -15.884 1.00 89.00 237 PRO A N 1
ATOM 1887 C CA . PRO A 1 237 ? 3.726 -5.949 -16.142 1.00 89.00 237 PRO A CA 1
ATOM 1888 C C . PRO A 1 237 ? 2.879 -5.727 -14.881 1.00 89.00 237 PRO A C 1
ATOM 1890 O O . PRO A 1 237 ? 1.990 -4.879 -14.873 1.00 89.00 237 PRO A O 1
ATOM 1893 N N . ASN A 1 238 ? 3.167 -6.450 -13.798 1.00 86.25 238 ASN A N 1
ATOM 1894 C CA . ASN A 1 238 ? 2.478 -6.321 -12.513 1.00 86.25 238 ASN A CA 1
ATOM 1895 C C . ASN A 1 238 ? 3.002 -5.199 -11.603 1.00 86.25 238 ASN A C 1
ATOM 1897 O O . ASN A 1 238 ? 2.510 -5.042 -10.486 1.00 86.25 238 ASN A O 1
ATOM 1901 N N . GLY A 1 239 ? 3.963 -4.400 -12.068 1.00 84.94 239 GLY A N 1
ATOM 1902 C CA . GLY A 1 239 ? 4.521 -3.280 -11.310 1.00 84.94 239 GLY A CA 1
ATOM 1903 C C . GLY A 1 239 ? 5.631 -3.665 -10.331 1.00 84.94 239 GLY A C 1
ATOM 1904 O O . GLY A 1 239 ? 5.956 -2.880 -9.440 1.00 84.94 239 GLY A O 1
ATOM 1905 N N . VAL A 1 240 ? 6.231 -4.851 -10.484 1.00 86.88 240 VAL A N 1
ATOM 1906 C CA . VAL A 1 240 ? 7.535 -5.141 -9.869 1.00 86.88 240 VAL A CA 1
ATOM 1907 C C . VAL A 1 240 ? 8.616 -4.414 -10.667 1.00 86.88 240 VAL A C 1
ATOM 1909 O O . VAL A 1 240 ? 8.702 -4.573 -11.885 1.00 86.88 240 VAL A O 1
ATOM 1912 N N . LEU A 1 241 ? 9.420 -3.615 -9.976 1.00 87.69 241 LEU A N 1
ATOM 1913 C CA . LEU A 1 241 ? 10.520 -2.824 -10.508 1.00 87.69 241 LEU A CA 1
ATOM 1914 C C . LEU A 1 241 ? 11.843 -3.379 -9.980 1.00 87.69 241 LEU A C 1
ATOM 1916 O O . LEU A 1 241 ? 12.143 -3.239 -8.797 1.00 87.69 241 LEU A O 1
ATOM 1920 N N . ASP A 1 242 ? 12.651 -3.950 -10.861 1.00 87.69 242 ASP A N 1
ATOM 1921 C CA . ASP A 1 242 ? 14.021 -4.344 -10.548 1.00 87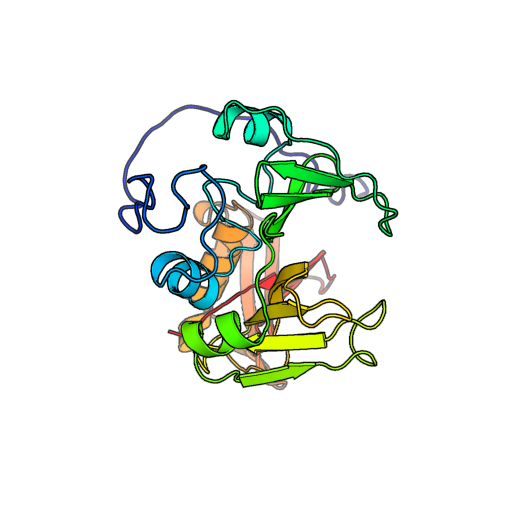.69 242 ASP A CA 1
ATOM 1922 C C . ASP A 1 242 ? 14.995 -3.265 -11.034 1.00 87.69 242 ASP A C 1
ATOM 1924 O O . ASP A 1 242 ? 14.882 -2.764 -12.157 1.00 87.69 242 ASP A O 1
ATOM 1928 N N . ILE A 1 243 ? 15.960 -2.909 -10.189 1.00 86.06 243 ILE A N 1
ATOM 1929 C CA . ILE A 1 243 ? 16.977 -1.893 -10.470 1.00 86.06 243 ILE A CA 1
ATOM 1930 C C . ILE A 1 243 ? 18.323 -2.589 -10.623 1.00 86.06 243 ILE A C 1
ATOM 1932 O O . ILE A 1 243 ? 18.771 -3.287 -9.710 1.00 86.06 243 ILE A O 1
ATOM 1936 N N . TYR A 1 244 ? 18.983 -2.367 -11.754 1.00 86.00 244 TYR A N 1
ATOM 1937 C CA . TYR A 1 244 ? 20.265 -2.974 -12.086 1.00 86.00 244 TYR A CA 1
ATOM 1938 C C . TYR A 1 244 ? 21.335 -1.921 -12.359 1.00 86.00 244 TYR A C 1
ATOM 1940 O O . TYR A 1 244 ? 21.064 -0.847 -12.903 1.00 86.00 244 TYR A O 1
ATOM 1948 N N . THR A 1 245 ? 22.575 -2.271 -12.035 1.00 86.25 245 THR A N 1
ATOM 1949 C CA . THR A 1 245 ? 23.768 -1.633 -12.603 1.00 86.25 245 THR A CA 1
ATOM 1950 C C . THR A 1 245 ? 23.920 -1.990 -14.088 1.00 86.25 245 THR A C 1
ATOM 1952 O O . THR A 1 245 ? 23.310 -2.936 -14.590 1.00 86.25 245 THR A O 1
ATOM 1955 N N . GLU A 1 246 ? 24.783 -1.270 -14.810 1.00 88.44 246 GLU A N 1
ATOM 1956 C CA . GLU A 1 246 ? 25.123 -1.594 -16.208 1.00 88.44 246 GLU A CA 1
ATOM 1957 C C . GLU A 1 246 ? 25.702 -3.014 -16.391 1.00 88.44 246 GLU A C 1
ATOM 1959 O O . GLU A 1 246 ? 25.528 -3.611 -17.450 1.00 88.44 246 GLU A O 1
ATOM 1964 N N . ASP A 1 247 ? 26.348 -3.583 -15.366 1.00 89.94 247 ASP A N 1
ATOM 1965 C CA . ASP A 1 247 ? 26.939 -4.930 -15.399 1.00 89.94 247 ASP A CA 1
ATOM 1966 C C . ASP A 1 247 ? 25.973 -6.062 -14.994 1.00 89.94 247 ASP A C 1
ATOM 1968 O O . ASP A 1 247 ? 26.416 -7.162 -14.660 1.00 89.94 247 ASP A O 1
ATOM 1972 N N . ASP A 1 248 ? 24.662 -5.802 -15.046 1.00 89.50 248 ASP A N 1
ATOM 1973 C CA . ASP A 1 248 ? 23.577 -6.740 -14.723 1.00 89.50 248 ASP A CA 1
ATOM 1974 C C . ASP A 1 248 ? 23.546 -7.207 -13.252 1.00 89.50 248 ASP A C 1
ATOM 1976 O O . ASP A 1 248 ? 22.921 -8.220 -12.918 1.00 89.50 248 ASP A O 1
ATOM 1980 N N . SER A 1 249 ? 24.165 -6.456 -12.338 1.00 86.56 249 SER A N 1
ATOM 1981 C CA . SER A 1 249 ? 24.038 -6.713 -10.901 1.00 86.56 249 SER A CA 1
ATOM 1982 C C . SER A 1 249 ? 22.733 -6.116 -10.365 1.00 86.56 249 SER A C 1
ATOM 1984 O O . SER A 1 249 ? 22.495 -4.914 -10.481 1.00 86.56 249 SER A O 1
ATOM 1986 N N . LEU A 1 250 ? 21.887 -6.951 -9.750 1.00 82.38 250 LEU A N 1
ATOM 1987 C CA . LEU A 1 250 ? 20.656 -6.499 -9.092 1.00 82.38 250 LEU A CA 1
ATOM 1988 C C . LEU A 1 250 ? 21.006 -5.655 -7.860 1.00 82.38 250 LEU A C 1
ATOM 1990 O O . LEU A 1 250 ? 21.678 -6.133 -6.945 1.00 82.38 250 LEU A O 1
ATOM 1994 N N . ILE A 1 251 ? 20.523 -4.416 -7.840 1.00 81.50 251 ILE A N 1
ATOM 1995 C CA . ILE A 1 251 ? 20.655 -3.489 -6.713 1.00 81.50 251 ILE A CA 1
ATOM 1996 C C . ILE A 1 251 ? 19.490 -3.691 -5.747 1.00 81.50 251 ILE A C 1
ATOM 1998 O O . ILE A 1 251 ? 19.704 -3.855 -4.548 1.00 81.50 251 ILE A O 1
ATOM 2002 N N . SER A 1 252 ? 18.261 -3.656 -6.266 1.00 80.12 252 SER A N 1
ATOM 2003 C CA . SER A 1 252 ? 17.043 -3.730 -5.460 1.00 80.12 252 SER A CA 1
ATOM 2004 C C . SER A 1 252 ? 15.843 -4.170 -6.295 1.00 80.12 252 SER A C 1
ATOM 2006 O O . SER A 1 252 ? 15.807 -3.948 -7.506 1.00 80.12 252 SER A O 1
ATOM 2008 N N . THR A 1 253 ? 14.852 -4.742 -5.616 1.00 78.94 253 THR A N 1
ATOM 2009 C CA . THR A 1 253 ? 13.527 -5.043 -6.157 1.00 78.94 253 THR A CA 1
ATOM 2010 C C . THR A 1 253 ? 12.502 -4.257 -5.352 1.00 78.94 253 THR A C 1
ATOM 2012 O O . THR A 1 253 ? 12.405 -4.409 -4.135 1.00 78.94 253 THR A O 1
ATOM 2015 N N . VAL A 1 254 ? 11.712 -3.438 -6.037 1.00 80.69 254 VAL A N 1
ATOM 2016 C CA . VAL A 1 254 ? 10.689 -2.574 -5.448 1.00 80.69 254 VAL A CA 1
ATOM 2017 C C . VAL A 1 254 ? 9.331 -2.964 -6.011 1.00 80.69 254 VAL A C 1
ATOM 2019 O O . VAL A 1 254 ? 9.176 -3.180 -7.211 1.00 80.69 254 VAL A O 1
ATOM 2022 N N . ASN A 1 255 ? 8.317 -3.040 -5.155 1.00 79.12 255 ASN A N 1
ATOM 2023 C CA . ASN A 1 255 ? 6.941 -3.141 -5.622 1.00 79.12 255 ASN A CA 1
ATOM 2024 C C . ASN A 1 255 ? 6.346 -1.737 -5.659 1.00 79.12 255 ASN A C 1
ATOM 2026 O O . ASN A 1 255 ? 6.317 -1.067 -4.631 1.00 79.12 255 ASN A O 1
ATOM 2030 N N . VAL A 1 256 ? 5.873 -1.295 -6.823 1.00 82.38 256 VAL A N 1
ATOM 2031 C CA . VAL A 1 256 ? 5.284 0.039 -6.974 1.00 82.38 256 VAL A CA 1
ATOM 2032 C C . VAL A 1 256 ? 3.769 -0.109 -7.129 1.00 82.38 256 VAL A C 1
ATOM 2034 O O . VAL A 1 256 ? 3.305 -0.609 -8.160 1.00 82.38 256 VAL A O 1
ATOM 2037 N N . PRO A 1 257 ? 2.978 0.312 -6.128 1.00 81.88 257 PRO A N 1
ATOM 2038 C CA . PRO A 1 257 ? 1.537 0.431 -6.264 1.00 81.88 257 PRO A CA 1
ATOM 2039 C C . PRO A 1 257 ? 1.201 1.410 -7.388 1.00 81.88 257 PRO A C 1
ATOM 2041 O O . PRO A 1 257 ? 1.660 2.555 -7.404 1.00 81.88 257 PRO A O 1
ATOM 2044 N N . PHE A 1 258 ? 0.391 0.956 -8.333 1.00 80.19 258 PHE A N 1
ATOM 2045 C CA . PHE A 1 258 ? 0.068 1.692 -9.538 1.00 80.19 258 PHE A CA 1
ATOM 2046 C C . PHE A 1 258 ? -1.363 1.405 -9.979 1.00 80.19 258 PHE A C 1
ATOM 2048 O O . PHE A 1 258 ? -1.853 0.277 -9.887 1.00 80.19 258 PHE A O 1
ATOM 2055 N N . TYR A 1 259 ? -2.016 2.444 -10.484 1.00 71.75 259 TYR A N 1
ATOM 2056 C CA . TYR A 1 259 ? -3.260 2.352 -11.226 1.00 71.75 259 TYR A CA 1
ATOM 2057 C C . TYR A 1 259 ? -2.966 2.783 -12.661 1.00 71.75 259 TYR A C 1
ATOM 2059 O O . TYR A 1 259 ? -2.449 3.871 -12.901 1.00 71.75 259 TYR A O 1
ATOM 2067 N N . GLY A 1 260 ? -3.236 1.892 -13.613 1.00 59.34 260 GLY A N 1
ATOM 2068 C CA . GLY A 1 260 ? -3.086 2.178 -15.031 1.00 59.34 260 GLY A CA 1
ATOM 2069 C C . GLY A 1 260 ? -4.075 3.261 -15.435 1.00 59.34 260 GLY A C 1
ATOM 2070 O O . GLY A 1 260 ? -5.273 2.982 -15.518 1.00 59.34 260 GLY A O 1
ATOM 2071 N N . ASN A 1 261 ? -3.564 4.473 -15.638 1.00 54.94 261 ASN A N 1
ATOM 2072 C CA . ASN A 1 261 ? -4.172 5.462 -16.522 1.00 54.94 261 ASN A CA 1
ATOM 2073 C C . ASN A 1 261 ? -3.683 5.221 -17.948 1.00 54.94 261 ASN A C 1
ATOM 2075 O O . ASN A 1 261 ? -2.489 4.859 -18.099 1.00 54.94 261 ASN A O 1
#

Mean predicted aligned error: 9.89 Å

Foldseek 3Di:
DVPPLCVVVDDDDDDDDDDDDDDPPPPPPPPDQQADPVRAGNCLGPVNLCPVQVDQCFAPDPNAGWFDAPVVVCVSVVDDFAWDPDDDPDPWTWTDDRQKIFIDDPRTGHTIWGFHPDWDAQVSCCVRNPDFPDKAAPVRDDDRKIWTWHHDALLWQKTKIQIADPRRTGGIIHMDGNQVRQNDDLVCPVVLVVQVCVS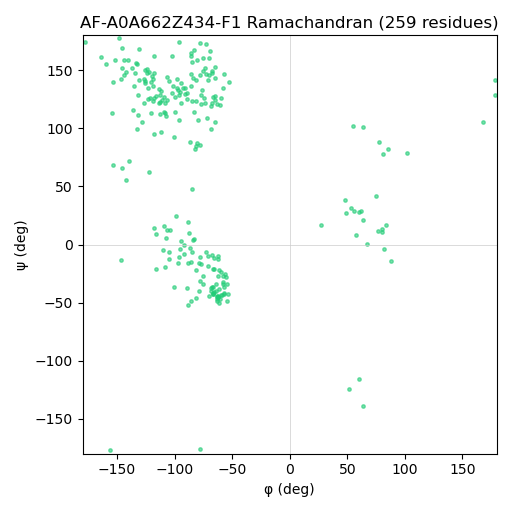VVHDCVQKDWDRWDADPVGWIKIWMDRDPFTWIWTADRSQWIWTGGPVRDTSDIDRGTDGHD

Secondary structure (DSSP, 8-state):
--SSTTSTT---------------S----STTTTB-TTSSB-TTSHHHHHHHHHS-TTSEETTEETT--HHHHHHHHTS-PEEE----SSS-EEEEETTEEEEEETTEEEEEEE--SS--BHHHHHHHH-S-SEEE-TTTSGGG-EEEEE-S-TTBSEEEEEEE-TTSBEEEEEEEE-TT-----TTTHHHHHHHHHHHTT--GGGEEEPPPEE-TTS-EEEEEEETTEEEEEEE-TTSEEEEEETTS-EEEEEE---B--

Nearest PDB structures (foldseek):
  1k28-assembly1_A  TM=4.756E-01  e=1.000E+00  Tequatrovirus T4
  3h6q-assembly1_A  TM=2.462E-01  e=1.469E+00  Macrolepiota procera
  4h3v-assembly1_A  TM=2.426E-01  e=3.349E+00  Kribbella flavida DSM 17836
  6a3j-assembly1_D  TM=1.754E-01  e=2.158E+00  Pseudarthrobacter phenanthrenivorans Sphe3
  7lv3-assembly1_A  TM=1.967E-01  e=6.129E+00  Homo sapiens

pLDDT: mean 79.13, std 19.63, range [25.0, 97.38]

Radius of gyration: 19.97 Å; Cα contacts (8 Å, |Δi|>4): 472; chains: 1; bounding box: 59×48×48 Å

Organism: NCBI:txid930138